Protein AF-A0A2N0V5U0-F1 (afdb_monomer)

Mean predicted aligned error: 8.75 Å

Sequence (317 aa):
MRNAGRFYESHHNLSRDNGGSWISLRFSSERSPFVTMQWLKDRDDETGGRESIEYRIRVLGLFAEDSGSNLLTRVELERAFERGQIIRDDEPYGLLVLSDVGLGEYRDESVAIIAKVIGYGDFGPDARRVEYIEIPYCTNSKNEIIFAGDLANLVGKLSNATLMVDNGGVGATVNKLIEAMGVPVVKVNWGKPCFKKEYQDRFYNQRACAMVRMRDAIKSGRVSFRMNIDRKMKEKILLQGARLPYHFAEAGGLRYVMEKKEVMRKNGIKSPDIFDAKSFAWLEDAVYMVSDNAGSGVTSAVESAKAAVEDMFSDVE

pLDDT: mean 86.45, std 13.84, range [39.97, 98.31]

Foldseek 3Di:
DACDDDLVCLQPCQDVVNVHDHPHDWDAQVPDPPHDPVNLVVLQLLQLHCPHQCNCCVGRVDHGDPPQQALDALVLLVCQAVLPDPDDLLDQWFKEWFWECDPQPLAAWTWIWIKTWFAQDLDDPRRIFIETAATPGTGNHDALLVVLVVQLVVVVVDFFYAYEFECPDSRVVSVVNNVVVVHDYHYDYFQAAAPDPVQNQAAVTQQQQLLSSVSSCSSVVRHHYNYPDDPVVSVLLSLLNNRWGWDADPPDHRYIDTDDCVVCVVVVHHHSRVSSRVSCCRGNPNDGHGGPSSPDCVVVVVVVVVVVVVVVCPVPD

Solvent-accessible surface area (backbone atoms only — not comparable to full-atom values): 17057 Å² total; per-residue (Å²): 76,64,84,59,60,73,72,35,35,35,64,41,69,34,8,48,94,60,75,32,87,31,85,63,83,77,66,33,50,90,76,36,96,87,55,51,73,66,58,52,48,52,46,26,50,64,43,42,30,67,86,23,66,59,24,30,30,77,38,52,46,34,60,51,70,102,70,68,62,43,74,39,52,53,69,55,52,51,50,18,53,68,58,57,86,86,73,63,73,70,43,72,31,13,31,37,39,25,24,26,51,27,56,72,73,65,72,38,45,30,26,33,34,38,28,44,37,37,63,83,39,82,52,75,95,46,30,40,34,39,37,37,52,38,66,91,39,77,41,40,84,62,49,56,68,61,48,25,52,51,51,49,54,52,47,73,74,43,77,56,46,35,38,35,35,33,41,56,77,52,13,42,55,24,52,53,53,27,48,74,70,72,44,79,71,46,73,41,60,54,86,40,66,42,85,53,68,75,45,48,62,42,15,65,19,36,48,26,39,8,46,52,51,43,47,18,27,37,68,73,61,33,33,21,51,63,42,90,68,56,74,67,58,50,51,50,53,43,54,34,48,37,59,34,41,35,48,63,43,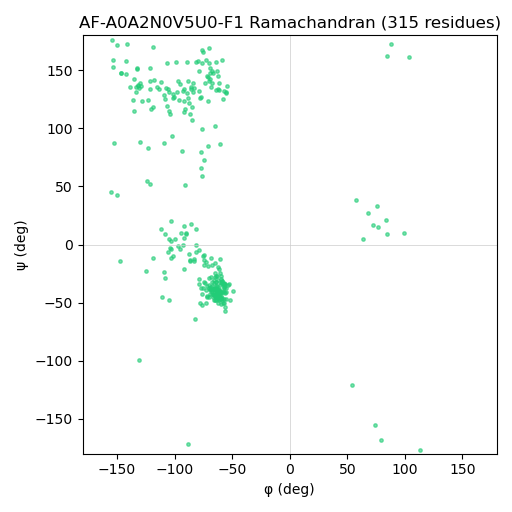92,76,93,50,80,16,36,34,58,62,50,64,72,57,36,46,76,71,74,38,73,76,40,40,66,55,57,20,60,20,49,74,44,38,94,82,55,67,64,41,63,30,81,78,18,72,84,53,63,70,58,54,54,49,50,54,48,50,56,50,51,64,70,50,64,82,74,120

Radius of gyration: 21.75 Å; Cα contacts (8 Å, |Δi|>4): 592; chains: 1; bounding box: 51×60×66 Å

Structure (mmCIF, N/CA/C/O backbone):
data_AF-A0A2N0V5U0-F1
#
_entry.id   AF-A0A2N0V5U0-F1
#
loop_
_atom_site.group_PDB
_atom_site.id
_atom_site.type_symbol
_atom_site.label_atom_id
_atom_site.label_alt_id
_atom_site.label_comp_id
_atom_site.label_asym_id
_atom_site.label_entity_id
_atom_site.label_seq_id
_atom_site.pdbx_PDB_ins_code
_atom_site.Cartn_x
_atom_site.Cartn_y
_atom_site.Cartn_z
_atom_site.occupancy
_atom_site.B_iso_or_equiv
_atom_site.auth_seq_id
_atom_site.auth_comp_id
_atom_site.auth_asym_id
_atom_site.auth_atom_id
_atom_site.pdbx_PDB_model_num
ATOM 1 N N . MET A 1 1 ? 16.433 -2.861 -17.077 1.00 61.97 1 MET A N 1
ATOM 2 C CA . MET A 1 1 ? 17.846 -2.475 -17.311 1.00 61.97 1 MET A CA 1
ATOM 3 C C . MET A 1 1 ? 17.915 -0.957 -17.433 1.00 61.97 1 MET A C 1
ATOM 5 O O . MET A 1 1 ? 16.913 -0.376 -17.825 1.00 61.97 1 MET A O 1
ATOM 9 N N . ARG A 1 2 ? 19.025 -0.311 -17.048 1.00 64.50 2 ARG A N 1
ATOM 10 C CA . ARG A 1 2 ? 19.138 1.163 -17.069 1.00 64.50 2 ARG A CA 1
ATOM 11 C C . ARG A 1 2 ? 19.109 1.708 -18.500 1.00 64.50 2 ARG A C 1
ATOM 13 O O . ARG A 1 2 ? 19.673 1.071 -19.381 1.00 64.50 2 ARG A O 1
ATOM 20 N N . ASN A 1 3 ? 18.561 2.908 -18.683 1.00 71.62 3 ASN A N 1
ATOM 21 C CA . ASN A 1 3 ? 18.460 3.588 -19.988 1.00 71.62 3 ASN A CA 1
ATOM 22 C C . ASN A 1 3 ? 19.701 4.398 -20.361 1.00 71.62 3 ASN A C 1
ATOM 24 O O . ASN A 1 3 ? 19.648 5.317 -21.168 1.00 71.62 3 ASN A O 1
ATOM 28 N N . ALA A 1 4 ? 20.809 4.110 -19.693 1.00 70.25 4 ALA A N 1
ATOM 29 C CA . ALA A 1 4 ? 22.034 4.861 -19.821 1.00 70.25 4 ALA A CA 1
ATOM 30 C C . ALA A 1 4 ? 23.226 3.967 -19.491 1.00 70.25 4 ALA A C 1
ATOM 32 O O . ALA A 1 4 ? 23.117 2.963 -18.774 1.00 70.25 4 ALA A O 1
ATOM 33 N N . GLY A 1 5 ? 24.388 4.383 -19.985 1.00 81.25 5 GLY A N 1
ATOM 34 C CA . GLY A 1 5 ? 25.654 3.703 -19.766 1.00 81.25 5 GLY A CA 1
ATOM 35 C C . GLY A 1 5 ? 25.942 2.615 -20.796 1.00 81.25 5 GLY A C 1
ATOM 36 O O . GLY A 1 5 ? 25.118 2.255 -21.631 1.00 81.25 5 GLY A O 1
ATOM 37 N N . ARG A 1 6 ? 27.157 2.069 -20.723 1.00 85.31 6 ARG A N 1
ATOM 38 C CA . ARG A 1 6 ? 27.750 1.255 -21.794 1.00 85.31 6 ARG A CA 1
ATOM 39 C C . ARG A 1 6 ? 26.926 0.031 -22.204 1.00 85.31 6 ARG A C 1
ATOM 41 O O . ARG A 1 6 ? 26.927 -0.328 -23.373 1.00 85.31 6 ARG A O 1
ATOM 48 N N . PHE A 1 7 ? 26.228 -0.598 -21.260 1.00 86.19 7 PHE A N 1
ATOM 49 C CA . PHE A 1 7 ? 25.366 -1.745 -21.550 1.00 86.19 7 PHE A CA 1
ATOM 50 C C . PHE A 1 7 ? 24.088 -1.347 -22.310 1.00 86.19 7 PHE A C 1
ATOM 52 O O . PHE A 1 7 ? 23.642 -2.081 -23.185 1.00 86.19 7 PHE A O 1
ATOM 59 N N . TYR A 1 8 ? 23.509 -0.180 -22.016 1.00 85.62 8 TYR A N 1
ATOM 60 C CA . TYR A 1 8 ? 22.407 0.364 -22.812 1.00 85.62 8 TYR A CA 1
ATOM 61 C C . TYR A 1 8 ? 22.888 0.708 -24.223 1.00 85.62 8 TYR A C 1
ATOM 63 O O . TYR A 1 8 ? 22.295 0.270 -25.206 1.00 85.62 8 TYR A O 1
ATOM 71 N N . GLU A 1 9 ? 24.023 1.403 -24.315 1.00 87.12 9 GLU A N 1
ATOM 72 C CA . GLU A 1 9 ? 24.651 1.787 -25.582 1.00 87.12 9 GLU A CA 1
ATOM 73 C C . GLU A 1 9 ? 24.963 0.568 -26.465 1.00 87.12 9 GLU A C 1
ATOM 75 O O . GLU A 1 9 ? 24.703 0.603 -27.665 1.00 87.12 9 GLU A O 1
ATOM 80 N N . SER A 1 10 ? 25.433 -0.549 -25.886 1.00 89.12 10 SER A N 1
ATOM 81 C CA . SER A 1 10 ? 25.696 -1.798 -26.624 1.00 89.12 10 SER A CA 1
ATOM 82 C C . SER A 1 10 ? 24.449 -2.455 -27.222 1.00 89.12 10 SER A C 1
ATOM 84 O O . SER A 1 10 ? 24.573 -3.329 -28.078 1.00 89.12 10 SER A O 1
ATOM 86 N N . HIS A 1 11 ? 23.257 -2.065 -26.770 1.00 88.12 11 HIS A N 1
ATOM 87 C CA . HIS A 1 11 ? 21.971 -2.523 -27.302 1.00 88.12 11 HIS A CA 1
ATOM 88 C C . HIS A 1 11 ? 21.277 -1.476 -28.184 1.00 88.12 11 HIS A C 1
ATOM 90 O O . HIS A 1 11 ? 20.228 -1.771 -28.743 1.00 88.12 11 HIS A O 1
ATOM 96 N N . HIS A 1 12 ? 21.860 -0.278 -28.317 1.00 89.12 12 HIS A N 1
ATOM 97 C CA . HIS A 1 12 ? 21.310 0.836 -29.090 1.00 89.12 12 HIS A CA 1
ATOM 98 C C . HIS A 1 12 ? 22.385 1.413 -30.018 1.00 89.12 12 HIS A C 1
ATOM 100 O O . HIS A 1 12 ? 22.641 0.827 -31.069 1.00 89.12 12 HIS A O 1
ATOM 106 N N . ASN A 1 13 ? 23.042 2.518 -29.655 1.00 90.38 13 ASN A N 1
ATOM 107 C CA . ASN A 1 13 ? 23.942 3.253 -30.554 1.00 90.38 13 ASN A CA 1
ATOM 108 C C . ASN A 1 13 ? 25.163 2.443 -31.021 1.00 90.38 13 ASN A C 1
ATOM 110 O O . ASN A 1 13 ? 25.650 2.650 -32.124 1.00 90.38 13 ASN A O 1
ATOM 114 N N . LEU A 1 14 ? 25.667 1.512 -30.205 1.00 90.88 14 LEU A N 1
ATOM 115 C CA . LEU A 1 14 ? 26.823 0.675 -30.551 1.00 90.88 14 LEU A CA 1
ATOM 116 C C . LEU A 1 14 ? 26.424 -0.665 -31.194 1.00 90.88 14 LEU A C 1
ATOM 118 O O . LEU A 1 14 ? 27.307 -1.469 -31.513 1.00 90.88 14 LEU A O 1
ATOM 122 N N . SER A 1 15 ? 25.124 -0.925 -31.362 1.00 92.75 15 SER A N 1
ATOM 123 C CA . SER A 1 15 ? 24.619 -2.139 -32.012 1.00 92.75 15 SER A CA 1
ATOM 124 C C . SER A 1 15 ? 24.922 -2.143 -33.510 1.00 92.75 15 SER A C 1
ATOM 126 O O . SER A 1 15 ? 25.000 -1.088 -34.140 1.00 92.75 15 SER A O 1
ATOM 128 N N . ARG A 1 16 ? 25.054 -3.336 -34.100 1.00 92.62 16 ARG A N 1
ATOM 129 C CA . ARG A 1 16 ? 25.239 -3.506 -35.551 1.00 92.62 16 ARG A CA 1
ATOM 130 C C . ARG A 1 16 ? 24.124 -2.871 -36.376 1.00 92.62 16 ARG A C 1
ATOM 132 O O . ARG A 1 16 ? 24.419 -2.289 -37.415 1.00 92.62 16 ARG A O 1
ATOM 139 N N . ASP A 1 17 ? 22.889 -2.926 -35.889 1.00 88.50 17 ASP A N 1
ATOM 140 C CA . ASP A 1 17 ? 21.725 -2.356 -36.577 1.00 88.50 17 ASP A CA 1
ATOM 141 C C . ASP A 1 17 ? 21.820 -0.826 -36.701 1.00 88.50 17 ASP A C 1
ATOM 143 O O . ASP A 1 17 ? 21.321 -0.253 -37.665 1.00 88.50 17 ASP A O 1
ATOM 147 N N . ASN A 1 18 ? 22.533 -0.172 -35.777 1.00 89.75 18 ASN A N 1
ATOM 148 C CA . ASN A 1 18 ? 22.805 1.268 -35.795 1.00 89.75 18 ASN A CA 1
ATOM 149 C C . ASN A 1 18 ? 24.238 1.613 -36.250 1.00 89.75 18 ASN A C 1
ATOM 151 O O . ASN A 1 18 ? 24.732 2.705 -35.976 1.00 89.75 18 ASN A O 1
ATOM 155 N N . GLY A 1 19 ? 24.925 0.698 -36.945 1.00 88.75 19 GLY A N 1
ATOM 156 C CA . GLY A 1 19 ? 26.256 0.942 -37.519 1.00 88.75 19 GLY A CA 1
ATOM 157 C C . GLY A 1 19 ? 27.437 0.740 -36.561 1.00 88.75 19 GLY A C 1
ATOM 158 O O . GLY A 1 19 ? 28.573 1.060 -36.909 1.00 88.75 19 GLY A O 1
ATOM 159 N N . GLY A 1 20 ? 27.198 0.199 -35.366 1.00 92.38 20 GLY A N 1
ATOM 160 C CA . GLY A 1 20 ? 28.239 -0.205 -34.424 1.00 92.38 20 GLY A CA 1
ATOM 161 C C . GLY A 1 20 ? 28.727 -1.648 -34.622 1.00 92.38 20 GLY A C 1
ATOM 162 O O . GLY A 1 20 ? 28.397 -2.329 -35.590 1.00 92.38 20 GLY A O 1
ATOM 163 N N . SER A 1 21 ? 29.549 -2.144 -33.692 1.00 92.75 21 SER A N 1
ATOM 164 C CA . SER A 1 21 ? 30.163 -3.482 -33.776 1.00 92.75 21 SER A CA 1
ATOM 165 C C . SER A 1 21 ? 29.484 -4.553 -32.914 1.00 92.75 21 SER A C 1
ATOM 167 O O . SER A 1 21 ? 29.785 -5.742 -33.065 1.00 92.75 21 SER A O 1
ATOM 169 N N . TRP A 1 22 ? 28.559 -4.165 -32.032 1.00 92.94 22 TRP A N 1
ATOM 170 C CA . TRP A 1 22 ? 27.975 -5.057 -31.030 1.00 92.94 22 TRP A CA 1
ATOM 171 C C . TRP A 1 22 ? 26.788 -5.850 -31.577 1.00 92.94 22 TRP A C 1
ATOM 173 O O . TRP A 1 22 ? 25.889 -5.298 -32.207 1.00 92.94 22 TRP A O 1
ATOM 183 N N . ILE A 1 23 ? 26.761 -7.156 -31.298 1.00 92.62 23 ILE A N 1
ATOM 184 C CA . ILE A 1 23 ? 25.581 -7.995 -31.532 1.00 92.62 23 ILE A CA 1
ATOM 185 C C . ILE A 1 23 ? 24.689 -7.891 -30.297 1.00 92.62 23 ILE A C 1
ATOM 187 O O . ILE A 1 23 ? 25.056 -8.363 -29.220 1.00 92.62 23 ILE A O 1
ATOM 191 N N . SER A 1 24 ? 23.528 -7.268 -30.450 1.00 90.31 24 SER A N 1
ATOM 192 C CA . SER A 1 24 ? 22.592 -7.0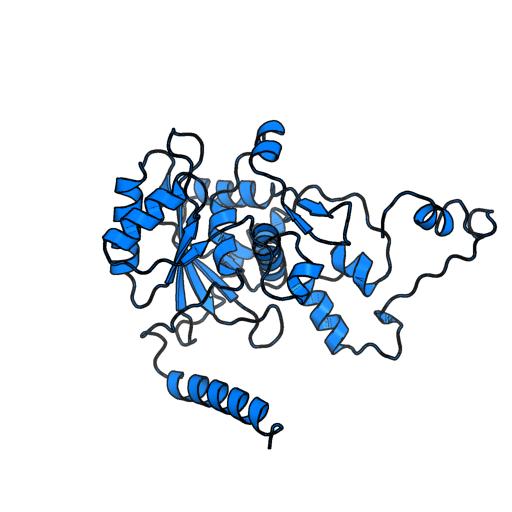30 -29.354 1.00 90.31 24 SER A CA 1
ATOM 193 C C . SER A 1 24 ? 21.596 -8.185 -29.263 1.00 90.31 24 SER A C 1
ATOM 195 O O . SER A 1 24 ? 20.789 -8.396 -30.165 1.00 90.31 24 SER A O 1
ATOM 197 N N . LEU A 1 25 ? 21.650 -8.952 -28.174 1.00 89.19 25 LEU A N 1
ATOM 198 C CA . LEU A 1 25 ? 20.745 -10.077 -27.941 1.00 89.19 25 LEU A CA 1
ATOM 199 C C . LEU A 1 25 ? 19.763 -9.731 -26.825 1.00 89.19 25 LEU A C 1
ATOM 201 O O . LEU A 1 25 ? 20.165 -9.343 -25.732 1.00 89.19 25 LEU A O 1
ATOM 205 N N . ARG A 1 26 ? 18.466 -9.918 -27.090 1.00 88.75 26 ARG A N 1
ATOM 206 C CA . ARG A 1 26 ? 17.401 -9.755 -26.094 1.00 88.75 26 ARG A CA 1
ATOM 207 C C . ARG A 1 26 ? 16.655 -11.064 -25.891 1.00 88.75 26 ARG A C 1
ATOM 209 O O . ARG A 1 26 ? 15.973 -11.550 -26.799 1.00 88.75 26 ARG A O 1
ATOM 216 N N . PHE A 1 27 ? 16.705 -11.576 -24.669 1.00 89.38 27 PHE A N 1
ATOM 217 C CA . PHE A 1 27 ? 16.002 -12.787 -24.267 1.00 89.38 27 PHE A CA 1
ATOM 218 C C . PHE A 1 27 ? 14.738 -12.415 -23.499 1.00 89.38 27 PHE A C 1
ATOM 220 O O . PHE A 1 27 ? 14.793 -11.658 -22.537 1.00 89.38 27 PHE A O 1
ATOM 227 N N . SER A 1 28 ? 13.602 -12.936 -23.957 1.00 93.25 28 SER A N 1
ATOM 228 C CA . SER A 1 28 ? 12.334 -12.825 -23.238 1.00 93.25 28 SER A CA 1
ATOM 229 C C . SER A 1 28 ? 12.002 -14.193 -22.670 1.00 93.25 28 SER A C 1
ATOM 231 O O . SER A 1 28 ? 12.092 -15.189 -23.392 1.00 93.25 28 SER A O 1
ATOM 233 N N . SER A 1 29 ? 11.590 -14.222 -21.407 1.00 93.38 29 SER A N 1
ATOM 234 C CA . SER A 1 29 ? 11.133 -15.432 -20.729 1.00 93.38 29 SER A CA 1
ATOM 235 C C . SER A 1 29 ? 9.919 -16.055 -21.426 1.00 93.38 29 SER A C 1
ATOM 237 O O . SER A 1 29 ? 9.799 -17.272 -21.417 1.00 93.38 29 SER A O 1
ATOM 239 N N . GLU A 1 30 ? 9.092 -15.269 -22.132 1.00 92.69 30 GLU A N 1
ATOM 240 C CA . GLU A 1 30 ? 7.962 -15.768 -22.944 1.00 92.69 30 GLU A CA 1
ATOM 241 C C . GLU A 1 30 ? 8.411 -16.695 -24.090 1.00 92.69 30 GLU A C 1
ATOM 243 O O . GLU A 1 30 ? 7.620 -17.476 -24.606 1.00 92.69 30 GLU A O 1
ATOM 248 N N . ARG A 1 31 ? 9.685 -16.618 -24.501 1.00 91.81 31 ARG A N 1
ATOM 249 C CA . ARG A 1 31 ? 10.272 -17.448 -25.569 1.00 91.81 31 ARG A CA 1
ATOM 250 C C . ARG A 1 31 ? 11.181 -18.557 -25.032 1.00 91.81 31 ARG A C 1
ATOM 252 O O . ARG A 1 31 ? 11.843 -19.230 -25.817 1.00 91.81 31 ARG A O 1
ATOM 259 N N . SER A 1 32 ? 11.266 -18.716 -23.711 1.00 92.69 32 SER A N 1
ATOM 260 C CA . SER A 1 32 ? 12.100 -19.740 -23.083 1.00 92.69 32 SER A CA 1
ATOM 261 C C . SER A 1 32 ? 11.358 -21.078 -23.026 1.00 92.69 32 SER A C 1
ATOM 263 O O . SER A 1 32 ? 10.238 -21.110 -22.520 1.00 92.69 32 SER A O 1
ATOM 265 N N . PRO A 1 33 ? 11.972 -22.202 -23.443 1.00 92.44 33 PRO A N 1
ATOM 266 C CA . PRO A 1 33 ? 11.349 -23.525 -23.335 1.00 92.44 33 PRO A CA 1
ATOM 267 C C . PRO A 1 33 ? 11.197 -24.007 -21.881 1.00 92.44 33 PRO A C 1
ATOM 269 O O . PRO A 1 33 ? 10.510 -24.991 -21.633 1.00 92.44 33 PRO A O 1
ATOM 272 N N . PHE A 1 34 ? 11.833 -23.330 -20.919 1.00 92.25 34 PHE A N 1
ATOM 273 C CA . PHE A 1 34 ? 11.785 -23.673 -19.494 1.00 92.25 34 PHE A CA 1
ATOM 274 C C . PHE A 1 34 ? 10.716 -22.895 -18.714 1.00 92.25 34 PHE A C 1
ATOM 276 O O . PHE A 1 34 ? 10.553 -23.110 -17.516 1.00 92.25 34 PHE A O 1
ATOM 283 N N . VAL A 1 35 ? 10.019 -21.958 -19.363 1.00 92.75 35 VAL A N 1
ATOM 284 C CA . VAL A 1 35 ? 9.019 -21.101 -18.721 1.00 92.75 35 VAL A CA 1
ATOM 285 C C . VAL A 1 35 ? 7.625 -21.636 -19.018 1.00 92.75 35 VAL A C 1
ATOM 287 O O . VAL A 1 35 ? 7.258 -21.849 -20.170 1.00 92.75 35 VAL A O 1
ATOM 290 N N . THR A 1 36 ? 6.835 -21.848 -17.967 1.00 92.94 36 THR A N 1
ATOM 291 C CA . THR A 1 36 ? 5.456 -22.330 -18.088 1.00 92.94 36 THR A CA 1
ATOM 292 C C . THR A 1 36 ? 4.469 -21.171 -18.222 1.00 92.94 36 THR A C 1
ATOM 294 O O . THR A 1 36 ? 4.719 -20.056 -17.759 1.00 92.94 36 THR A O 1
ATOM 297 N N . MET A 1 37 ? 3.296 -21.445 -18.800 1.00 91.06 37 MET A N 1
ATOM 298 C CA . MET A 1 37 ? 2.203 -20.464 -18.873 1.00 91.06 37 MET A CA 1
ATOM 299 C C . MET A 1 37 ? 1.724 -20.020 -17.489 1.00 91.06 37 MET A C 1
ATOM 301 O O . MET A 1 37 ? 1.381 -18.854 -17.309 1.00 91.06 37 MET A O 1
ATOM 305 N N . GLN A 1 38 ? 1.739 -20.928 -16.507 1.00 90.12 38 GLN A N 1
ATOM 306 C CA . GLN A 1 38 ? 1.393 -20.587 -15.129 1.00 90.12 38 GLN A CA 1
ATOM 307 C C . GLN A 1 38 ? 2.393 -19.587 -14.546 1.00 90.12 38 GLN A C 1
ATOM 309 O O . GLN A 1 38 ? 1.981 -18.569 -14.006 1.00 90.12 38 GLN A O 1
ATOM 314 N N . TRP A 1 39 ? 3.696 -19.810 -14.748 1.00 91.50 39 TRP A N 1
ATOM 315 C CA . TRP A 1 39 ? 4.719 -18.875 -14.283 1.00 91.50 39 TRP A CA 1
ATOM 316 C C . TRP A 1 39 ? 4.555 -17.488 -14.916 1.00 91.50 39 TRP A C 1
ATOM 318 O O . TRP A 1 39 ? 4.691 -16.486 -14.222 1.00 91.50 39 TRP A O 1
ATOM 328 N N . LEU A 1 40 ? 4.228 -17.409 -16.212 1.00 91.25 40 LEU A N 1
ATOM 329 C CA . LEU A 1 40 ? 3.961 -16.126 -16.876 1.00 91.25 40 LEU A CA 1
ATOM 330 C C . LEU A 1 40 ? 2.744 -15.417 -16.282 1.00 91.25 40 LEU A C 1
ATOM 332 O O . LEU A 1 40 ? 2.815 -14.217 -16.034 1.00 91.25 40 LEU A O 1
ATOM 336 N N . LYS A 1 41 ? 1.664 -16.156 -16.013 1.00 88.62 41 LYS A N 1
ATOM 337 C CA . LYS A 1 41 ? 0.459 -15.614 -15.381 1.00 88.62 41 LYS A CA 1
ATOM 338 C C . LYS A 1 41 ? 0.745 -15.097 -13.970 1.00 88.62 41 LYS A C 1
ATOM 340 O O . LYS A 1 41 ? 0.364 -13.979 -13.651 1.00 88.62 41 LYS A O 1
ATOM 345 N N . ASP A 1 42 ? 1.486 -15.857 -13.168 1.00 87.50 42 ASP A N 1
ATOM 346 C CA . ASP A 1 42 ? 1.859 -15.438 -11.814 1.00 87.50 42 ASP A CA 1
ATOM 347 C C . ASP A 1 42 ? 2.713 -14.161 -11.843 1.00 87.50 42 ASP A C 1
ATOM 349 O O . ASP A 1 42 ? 2.526 -13.273 -11.017 1.00 87.50 42 ASP A O 1
ATOM 353 N N . ARG A 1 43 ? 3.632 -14.027 -12.814 1.00 88.88 43 ARG A N 1
ATOM 354 C CA . ARG A 1 43 ? 4.431 -12.802 -13.003 1.00 88.88 43 ARG A CA 1
ATOM 355 C C . ARG A 1 43 ? 3.595 -11.631 -13.513 1.00 88.88 43 ARG A C 1
ATOM 357 O O . ARG A 1 43 ? 3.858 -10.496 -13.119 1.00 88.88 43 ARG A O 1
ATOM 364 N N . ASP A 1 44 ? 2.627 -11.878 -14.389 1.00 87.88 44 ASP A N 1
ATOM 365 C CA . ASP A 1 44 ? 1.688 -10.859 -14.865 1.00 87.88 44 ASP A CA 1
ATOM 366 C C . ASP A 1 44 ? 0.898 -10.284 -13.680 1.00 87.88 44 ASP A C 1
ATOM 368 O O . ASP A 1 44 ? 0.943 -9.078 -13.436 1.00 87.88 44 ASP A O 1
ATOM 372 N N . ASP A 1 45 ? 0.309 -11.151 -12.855 1.00 84.75 45 ASP A N 1
ATOM 373 C CA . ASP A 1 45 ? -0.435 -10.761 -11.655 1.00 84.75 45 ASP A CA 1
ATOM 374 C C . ASP A 1 45 ? 0.463 -10.067 -10.612 1.00 84.75 45 ASP A C 1
ATOM 376 O O . ASP A 1 45 ? 0.108 -9.013 -10.076 1.00 84.75 45 ASP A O 1
ATOM 380 N N . GLU A 1 46 ? 1.651 -10.621 -10.347 1.00 84.44 46 GLU A N 1
ATOM 381 C CA . GLU A 1 46 ? 2.589 -10.126 -9.332 1.00 84.44 46 GLU A CA 1
ATOM 382 C C . GLU A 1 46 ? 3.128 -8.721 -9.638 1.00 84.44 46 GLU A C 1
ATOM 384 O O . GLU A 1 46 ? 3.442 -7.963 -8.719 1.00 84.44 46 GLU A O 1
ATOM 389 N N . THR A 1 47 ? 3.289 -8.381 -10.916 1.00 84.81 47 THR A N 1
ATOM 390 C CA . THR A 1 47 ? 3.886 -7.105 -11.348 1.00 84.81 47 THR A CA 1
ATOM 391 C C . THR A 1 47 ? 2.842 -6.038 -11.686 1.00 84.81 47 THR A C 1
ATOM 393 O O . THR A 1 47 ? 3.195 -4.906 -12.034 1.00 84.81 47 THR A O 1
ATOM 396 N N . GLY A 1 48 ? 1.553 -6.379 -11.581 1.00 81.31 48 GLY A N 1
ATOM 397 C CA . GLY A 1 48 ? 0.454 -5.487 -11.941 1.00 81.31 48 GLY A CA 1
ATOM 398 C C . GLY A 1 48 ? 0.259 -5.359 -13.454 1.00 81.31 48 GLY A C 1
ATOM 399 O O . GLY A 1 48 ? -0.122 -4.286 -13.936 1.00 81.31 48 GLY A O 1
ATOM 400 N N . GLY A 1 49 ? 0.540 -6.436 -14.185 1.00 86.44 49 GLY A N 1
ATOM 401 C CA . GLY A 1 49 ? 0.286 -6.612 -15.607 1.00 86.44 49 GLY A CA 1
ATOM 402 C C . GLY A 1 49 ? 1.522 -6.482 -16.499 1.00 86.44 49 GLY A C 1
ATOM 403 O O . GLY A 1 49 ? 2.528 -5.856 -16.153 1.00 86.44 49 GLY A O 1
ATOM 404 N N . ARG A 1 50 ? 1.390 -7.014 -17.713 1.00 87.75 50 ARG A N 1
ATOM 405 C CA . ARG A 1 50 ? 2.417 -7.100 -18.756 1.00 87.75 50 ARG A CA 1
ATOM 406 C C . ARG A 1 50 ? 3.030 -5.767 -19.173 1.00 87.75 50 ARG A C 1
ATOM 408 O O . ARG A 1 50 ? 4.213 -5.695 -19.503 1.00 87.75 50 ARG A O 1
ATOM 415 N N . GLU A 1 51 ? 2.232 -4.706 -19.132 1.00 85.50 51 GLU A N 1
ATOM 416 C CA . GLU A 1 51 ? 2.661 -3.349 -19.484 1.00 85.50 51 GLU A CA 1
ATOM 417 C C . GLU A 1 51 ? 3.408 -2.646 -18.337 1.00 85.50 51 GLU A C 1
ATOM 419 O O . GLU A 1 51 ? 3.958 -1.556 -18.513 1.00 85.50 51 GLU A O 1
ATOM 424 N N . SER A 1 52 ? 3.470 -3.258 -17.147 1.00 85.81 52 SER A N 1
ATOM 425 C CA . SER A 1 52 ? 4.239 -2.715 -16.032 1.00 85.81 52 SER A CA 1
ATOM 426 C C . SER A 1 52 ? 5.730 -2.641 -16.377 1.00 85.81 52 SER A C 1
ATOM 428 O O . SER A 1 52 ? 6.294 -3.496 -17.063 1.00 85.81 52 SER A O 1
ATOM 430 N N . ILE A 1 53 ? 6.410 -1.609 -15.870 1.00 84.50 53 ILE A N 1
ATOM 431 C CA . ILE A 1 53 ? 7.864 -1.464 -16.050 1.00 84.50 53 ILE A CA 1
ATOM 432 C C . ILE A 1 53 ? 8.598 -2.697 -15.501 1.00 84.50 53 ILE A C 1
ATOM 434 O O . ILE A 1 53 ? 9.571 -3.160 -16.093 1.00 84.50 53 ILE A O 1
ATOM 438 N N . GLU A 1 54 ? 8.116 -3.261 -14.395 1.00 86.94 54 GLU A N 1
ATOM 439 C CA . GLU A 1 54 ? 8.710 -4.450 -13.793 1.00 86.94 54 GLU A CA 1
ATOM 440 C C . GLU A 1 54 ? 8.559 -5.695 -14.669 1.00 86.94 54 GLU A C 1
ATOM 442 O O . GLU A 1 54 ? 9.566 -6.368 -14.880 1.00 86.94 54 GLU A O 1
ATOM 447 N N . TYR A 1 55 ? 7.381 -5.972 -15.244 1.00 88.81 55 TYR A N 1
ATOM 448 C CA . TYR A 1 55 ? 7.203 -7.100 -16.169 1.00 88.81 55 TYR A CA 1
ATOM 449 C C . TYR A 1 55 ? 8.064 -6.931 -17.421 1.00 88.81 55 TYR A C 1
ATOM 451 O O . TYR A 1 55 ? 8.796 -7.840 -17.821 1.00 88.81 55 TYR A O 1
ATOM 459 N N . ARG A 1 56 ? 8.050 -5.732 -18.016 1.00 89.00 56 ARG A N 1
ATOM 460 C CA . ARG A 1 56 ? 8.852 -5.410 -19.203 1.00 89.00 56 ARG A CA 1
ATOM 461 C C . ARG A 1 56 ? 10.339 -5.679 -18.967 1.00 89.00 56 ARG A C 1
ATOM 463 O O . ARG A 1 56 ? 11.000 -6.265 -19.822 1.00 89.00 56 ARG A O 1
ATOM 470 N N . ILE A 1 57 ? 10.856 -5.339 -17.790 1.00 87.31 57 ILE A N 1
ATOM 471 C CA . ILE A 1 57 ? 12.261 -5.582 -17.450 1.00 87.31 57 ILE A CA 1
ATOM 472 C C . ILE A 1 57 ? 12.519 -7.047 -17.071 1.00 87.31 57 ILE A C 1
ATOM 474 O O . ILE A 1 57 ? 13.460 -7.641 -17.593 1.00 87.31 57 ILE A O 1
ATOM 478 N N . ARG A 1 58 ? 11.729 -7.627 -16.156 1.00 87.50 58 ARG A N 1
ATOM 479 C CA . ARG A 1 58 ? 11.992 -8.954 -15.566 1.00 87.50 58 ARG A CA 1
ATOM 480 C C . ARG A 1 58 ? 11.597 -10.118 -16.478 1.00 87.50 58 ARG A C 1
ATOM 482 O O . ARG A 1 58 ? 12.221 -11.170 -16.401 1.00 87.50 58 ARG A O 1
ATOM 489 N N . VAL A 1 59 ? 10.586 -9.940 -17.329 1.00 90.62 59 VAL A N 1
ATOM 490 C CA . VAL A 1 59 ? 10.022 -11.002 -18.180 1.00 90.62 59 VAL A CA 1
ATOM 491 C C . VAL A 1 59 ? 10.340 -10.772 -19.657 1.00 90.62 59 VAL A C 1
ATOM 493 O O . VAL A 1 59 ? 10.766 -11.698 -20.349 1.00 90.62 59 VAL A O 1
ATOM 496 N N . LEU A 1 60 ? 10.183 -9.546 -20.166 1.00 90.75 60 LEU A N 1
ATOM 497 C CA . LEU A 1 60 ? 10.424 -9.260 -21.590 1.00 90.75 60 LEU A CA 1
ATOM 498 C C . LEU A 1 60 ? 11.889 -8.932 -21.921 1.00 90.75 60 LEU A C 1
ATOM 500 O O . LEU A 1 60 ? 12.260 -8.934 -23.099 1.00 90.75 60 LEU A O 1
ATOM 504 N N . GLY A 1 61 ? 12.717 -8.667 -20.906 1.00 87.81 61 GLY A N 1
ATOM 505 C CA . GLY A 1 61 ? 14.115 -8.270 -21.087 1.00 87.81 61 GLY A CA 1
ATOM 506 C C . GLY A 1 61 ? 14.265 -6.883 -21.719 1.00 87.81 61 GLY A C 1
ATOM 507 O O . GLY A 1 61 ? 15.237 -6.629 -22.427 1.00 87.81 61 GLY A O 1
ATOM 508 N N . LEU A 1 62 ? 13.282 -6.000 -21.528 1.00 88.12 62 LEU A N 1
ATOM 509 C CA . LEU A 1 62 ? 13.314 -4.628 -22.026 1.00 88.12 62 LEU A CA 1
ATOM 510 C C . LEU A 1 62 ? 14.135 -3.719 -21.100 1.00 88.12 62 LEU A C 1
ATOM 512 O O . LEU A 1 62 ? 14.325 -3.970 -19.901 1.00 88.12 62 LEU A O 1
ATOM 516 N N . PHE A 1 63 ? 14.627 -2.626 -21.672 1.00 83.38 63 PHE A N 1
ATOM 517 C CA . PHE A 1 63 ? 15.145 -1.512 -20.891 1.00 83.38 63 PHE A CA 1
ATOM 518 C C . PHE A 1 63 ? 13.989 -0.802 -20.183 1.00 83.38 63 PHE A C 1
ATOM 520 O O . PHE A 1 63 ? 12.830 -0.960 -20.567 1.00 83.38 63 PHE A O 1
ATOM 527 N N . ALA A 1 64 ? 14.285 -0.104 -19.085 1.00 71.56 64 ALA A N 1
ATOM 528 C CA . ALA A 1 64 ? 13.260 0.716 -18.456 1.00 71.56 64 ALA A CA 1
ATOM 529 C C . ALA A 1 64 ? 12.758 1.746 -19.486 1.00 71.56 64 ALA A C 1
ATOM 531 O O . ALA A 1 64 ? 13.433 2.051 -20.456 1.00 71.56 64 ALA A O 1
ATOM 532 N N . GLU A 1 65 ? 11.576 2.307 -19.318 1.00 66.12 65 GLU A N 1
ATOM 533 C CA . GLU A 1 65 ? 11.227 3.553 -20.004 1.00 66.12 65 GLU A CA 1
ATOM 534 C C . GLU A 1 65 ? 11.124 4.606 -18.917 1.00 66.12 65 GLU A C 1
ATOM 536 O O . GLU A 1 65 ? 10.647 4.298 -17.819 1.00 66.12 65 GLU A O 1
ATOM 541 N N . ASP A 1 66 ? 11.612 5.814 -19.190 1.00 54.12 66 ASP A N 1
ATOM 542 C CA . ASP A 1 66 ? 11.625 6.898 -18.212 1.00 54.12 66 ASP A CA 1
ATOM 543 C C . ASP A 1 66 ? 10.182 7.376 -17.996 1.00 54.12 66 ASP A C 1
ATOM 545 O O . ASP A 1 66 ? 9.651 8.229 -18.697 1.00 54.12 66 ASP A O 1
ATOM 549 N N . SER A 1 67 ? 9.473 6.686 -17.109 1.00 50.38 67 SER A N 1
ATOM 550 C CA . SER A 1 67 ? 8.058 6.921 -16.820 1.00 50.38 67 SER A CA 1
ATOM 551 C C . SER A 1 67 ? 7.743 6.556 -15.370 1.00 50.38 67 SER A C 1
ATOM 553 O O . SER A 1 67 ? 6.733 5.939 -15.052 1.00 50.38 67 SER A O 1
ATOM 555 N N . GLY A 1 68 ? 8.634 6.943 -14.457 1.00 55.84 68 GLY A N 1
ATOM 556 C CA . GLY A 1 68 ? 8.357 6.947 -13.025 1.00 55.84 68 GLY A CA 1
ATOM 557 C C . GLY A 1 68 ? 7.854 8.319 -12.604 1.00 55.84 68 GLY A C 1
ATOM 558 O O . GLY A 1 68 ? 8.638 9.118 -12.109 1.00 55.84 68 GLY A O 1
ATOM 559 N N . SER A 1 69 ? 6.575 8.631 -12.825 1.00 76.00 69 SER A N 1
ATOM 560 C CA . SER A 1 69 ? 5.993 9.831 -12.205 1.00 76.00 69 SER A CA 1
ATOM 561 C C . SER A 1 69 ? 5.092 9.472 -11.035 1.00 76.00 69 SER A C 1
ATOM 563 O O . SER A 1 69 ? 5.275 10.037 -9.965 1.00 76.00 69 SER A O 1
ATOM 565 N N . ASN A 1 70 ? 4.175 8.509 -11.192 1.00 88.38 70 ASN A N 1
ATOM 566 C CA . ASN A 1 70 ? 3.244 8.101 -10.138 1.00 88.38 70 ASN A CA 1
ATOM 567 C C . ASN A 1 70 ? 2.915 6.602 -10.187 1.00 88.38 70 ASN A C 1
ATOM 569 O O . ASN A 1 70 ? 2.863 6.002 -11.256 1.00 88.38 70 ASN A O 1
ATOM 573 N N . LEU A 1 71 ? 2.671 6.008 -9.017 1.00 91.81 71 LEU A N 1
ATOM 574 C CA . LEU A 1 71 ? 2.444 4.573 -8.824 1.00 91.81 71 LEU A CA 1
ATOM 575 C C . LEU A 1 71 ? 1.105 4.083 -9.395 1.00 91.81 71 LEU A C 1
ATOM 577 O O . LEU A 1 71 ? 1.011 2.948 -9.862 1.00 91.81 71 LEU A O 1
ATOM 581 N N . LEU A 1 72 ? 0.077 4.927 -9.317 1.00 92.44 72 LEU A N 1
ATOM 582 C CA . LEU A 1 72 ? -1.296 4.645 -9.726 1.00 92.44 72 LEU A CA 1
ATOM 583 C C . LEU A 1 72 ? -1.835 5.798 -10.567 1.00 92.44 72 LEU A C 1
ATOM 585 O O . LEU A 1 72 ? -1.471 6.959 -10.380 1.00 92.44 72 LEU A O 1
ATOM 589 N N . THR A 1 73 ? -2.749 5.472 -11.468 1.00 92.25 73 THR A N 1
ATOM 590 C CA . THR A 1 73 ? -3.515 6.439 -12.252 1.00 92.25 73 THR A CA 1
ATOM 591 C C . THR A 1 73 ? -4.894 6.659 -11.642 1.00 92.25 73 THR A C 1
ATOM 593 O O . THR A 1 73 ? -5.444 5.797 -10.955 1.00 92.25 73 THR A O 1
ATOM 596 N N . ARG A 1 74 ? -5.512 7.805 -11.944 1.00 93.94 74 ARG A N 1
ATOM 597 C CA . ARG A 1 74 ? -6.888 8.089 -11.511 1.00 93.94 74 ARG A CA 1
ATOM 598 C C . ARG A 1 74 ? -7.877 7.016 -11.982 1.00 93.94 74 ARG A C 1
ATOM 600 O O . ARG A 1 74 ? -8.714 6.593 -11.195 1.00 93.94 74 ARG A O 1
ATOM 607 N N . VAL A 1 75 ? -7.744 6.551 -13.225 1.00 93.25 75 VAL A N 1
ATOM 608 C CA . VAL A 1 75 ? -8.640 5.546 -13.825 1.00 93.25 75 VAL A CA 1
ATOM 609 C C . VAL A 1 75 ? -8.581 4.221 -13.062 1.00 93.25 75 VAL A C 1
ATOM 611 O O . VAL A 1 75 ? -9.612 3.610 -12.797 1.00 93.25 75 VAL A O 1
ATOM 614 N N . GLU A 1 76 ? -7.388 3.776 -12.659 1.00 94.44 76 GLU A N 1
ATOM 615 C CA . GLU A 1 76 ? -7.232 2.556 -11.853 1.00 94.44 76 GLU A CA 1
ATOM 616 C C . GLU A 1 76 ? -7.915 2.687 -10.485 1.00 94.44 76 GLU A C 1
ATOM 618 O O . GLU A 1 76 ? -8.536 1.738 -10.006 1.00 94.44 76 GLU A O 1
ATOM 623 N N . LEU A 1 77 ? -7.857 3.874 -9.877 1.00 96.38 77 LEU A N 1
ATOM 624 C CA . LEU A 1 77 ? -8.512 4.152 -8.599 1.00 96.38 77 LEU A CA 1
ATOM 625 C C . LEU A 1 77 ? -10.034 4.255 -8.721 1.00 96.38 77 LEU A C 1
ATOM 627 O O . LEU A 1 77 ? -10.749 3.775 -7.844 1.00 96.38 77 LEU A O 1
ATOM 631 N N . GLU A 1 78 ? -10.541 4.862 -9.794 1.00 96.56 78 GLU A N 1
ATOM 632 C CA . GLU A 1 78 ? -11.980 4.948 -10.069 1.00 96.56 78 GLU A CA 1
ATOM 633 C C . GLU A 1 78 ? -12.593 3.552 -10.218 1.00 96.56 78 GLU A C 1
ATOM 635 O O . GLU A 1 78 ? -13.605 3.263 -9.577 1.00 96.56 78 GLU A O 1
ATOM 640 N N . ARG A 1 79 ? -11.898 2.630 -10.898 1.00 96.25 79 ARG A N 1
ATOM 641 C CA . ARG A 1 79 ? -12.305 1.216 -10.972 1.00 96.25 79 ARG A CA 1
ATOM 642 C C . ARG A 1 79 ? -12.422 0.554 -9.600 1.00 96.25 79 ARG A C 1
ATOM 644 O O . ARG A 1 79 ? -13.274 -0.309 -9.417 1.00 96.25 79 ARG A O 1
ATOM 651 N N . ALA A 1 80 ? -11.586 0.922 -8.627 1.00 97.31 80 ALA A N 1
ATOM 652 C CA . ALA A 1 80 ? -11.692 0.391 -7.267 1.00 97.31 80 ALA A CA 1
ATOM 653 C C . ALA A 1 80 ? -12.935 0.914 -6.520 1.00 97.31 80 ALA A C 1
ATOM 655 O O . ALA A 1 80 ? -13.476 0.198 -5.682 1.00 97.31 80 ALA A O 1
ATOM 656 N N . PHE A 1 81 ? -13.430 2.117 -6.836 1.00 97.25 81 PHE A N 1
ATOM 657 C CA . PHE A 1 81 ? -14.713 2.620 -6.317 1.00 97.25 81 PHE A CA 1
ATOM 658 C C . PHE A 1 81 ? -15.926 1.956 -6.980 1.00 97.25 81 PHE A C 1
ATOM 660 O O . PHE A 1 81 ? -16.966 1.799 -6.348 1.00 97.25 81 PHE A O 1
ATOM 667 N N . GLU A 1 82 ? -15.808 1.581 -8.252 1.00 96.12 82 GLU A N 1
ATOM 668 C CA . GLU A 1 82 ? -16.903 1.003 -9.044 1.00 96.12 82 GLU A CA 1
ATOM 669 C C . GLU A 1 82 ? -17.075 -0.506 -8.831 1.00 96.12 82 GLU A C 1
ATOM 671 O O . GLU A 1 82 ? -18.103 -1.072 -9.193 1.00 96.12 82 GLU A O 1
ATOM 676 N N . ARG A 1 83 ? -16.085 -1.167 -8.221 1.00 94.06 83 ARG A N 1
ATOM 677 C CA . ARG A 1 83 ? -15.985 -2.630 -8.186 1.00 94.06 83 ARG A CA 1
ATOM 678 C C . ARG A 1 83 ? -17.102 -3.340 -7.427 1.00 94.06 83 ARG A C 1
ATOM 680 O O . ARG A 1 83 ? -17.405 -4.488 -7.730 1.00 94.06 83 ARG A O 1
ATOM 687 N N . GLY A 1 84 ? -17.707 -2.685 -6.442 1.00 95.12 84 GLY A N 1
ATOM 688 C CA . GLY A 1 84 ? -18.721 -3.323 -5.610 1.00 95.12 84 GLY A CA 1
ATOM 689 C C . GLY A 1 84 ? -18.132 -4.313 -4.600 1.00 95.12 84 GLY A C 1
ATOM 690 O O . GLY A 1 84 ? -16.995 -4.148 -4.160 1.00 95.12 84 GLY A O 1
ATOM 691 N N . GLN A 1 85 ? -18.930 -5.284 -4.165 1.00 95.94 85 GLN A N 1
ATOM 692 C CA . GLN A 1 85 ? -18.501 -6.279 -3.184 1.00 95.94 85 GLN A CA 1
ATOM 693 C C . GLN A 1 85 ? -17.614 -7.337 -3.857 1.00 95.94 85 GLN A C 1
ATOM 695 O O . GLN A 1 85 ? -18.001 -7.933 -4.858 1.00 95.94 85 GLN A O 1
ATOM 700 N N . ILE A 1 86 ? -16.431 -7.557 -3.298 1.00 96.69 86 ILE A N 1
ATOM 701 C CA . ILE A 1 86 ? -15.447 -8.568 -3.685 1.00 96.69 86 ILE A CA 1
ATOM 702 C C . ILE A 1 86 ? -15.157 -9.574 -2.564 1.00 96.69 86 ILE A C 1
ATOM 704 O O . ILE A 1 86 ? -14.501 -10.572 -2.844 1.00 96.69 86 ILE A O 1
ATOM 708 N N . ILE A 1 87 ? -15.604 -9.324 -1.328 1.00 95.56 87 ILE A N 1
ATOM 709 C CA . ILE A 1 87 ? -15.569 -10.261 -0.197 1.00 95.56 87 ILE A CA 1
ATOM 710 C C . ILE A 1 87 ? -17.009 -10.477 0.265 1.00 95.56 87 ILE A C 1
ATOM 712 O O . ILE A 1 87 ? -17.684 -9.538 0.698 1.00 95.56 87 ILE A O 1
ATOM 716 N N . ARG A 1 88 ? -17.501 -11.708 0.149 1.00 91.56 88 ARG A N 1
ATOM 717 C CA . ARG A 1 88 ? -18.854 -12.051 0.588 1.00 91.56 88 ARG A CA 1
ATOM 718 C C . ARG A 1 88 ? -18.911 -12.166 2.108 1.00 91.56 88 ARG A C 1
ATOM 720 O O . ARG A 1 88 ? -17.908 -12.430 2.766 1.00 91.56 88 ARG A O 1
ATOM 727 N N . ASP A 1 89 ? -20.101 -11.978 2.662 1.00 87.25 89 ASP A N 1
ATOM 728 C CA . ASP A 1 89 ? -20.297 -12.010 4.114 1.00 87.25 89 ASP A CA 1
ATOM 729 C C . ASP A 1 89 ? -20.175 -13.426 4.709 1.00 87.25 89 ASP A C 1
ATOM 731 O O . ASP A 1 89 ? -19.938 -13.561 5.905 1.00 87.25 89 ASP A O 1
ATOM 735 N N . ASP A 1 90 ? -20.285 -14.468 3.876 1.00 87.12 90 ASP A N 1
ATOM 736 C CA . ASP A 1 90 ? -20.092 -15.877 4.239 1.00 87.12 90 ASP A CA 1
ATOM 737 C C . ASP A 1 90 ? -18.627 -16.345 4.139 1.00 87.12 90 ASP A C 1
ATOM 739 O O . ASP A 1 90 ? -18.302 -17.461 4.547 1.00 87.12 90 ASP A O 1
ATOM 743 N N . GLU A 1 91 ? -17.729 -15.518 3.596 1.00 90.94 91 GLU A N 1
ATOM 744 C CA . GLU A 1 91 ? -16.304 -15.839 3.511 1.00 90.94 91 GLU A CA 1
ATOM 745 C C . GLU A 1 91 ? -15.601 -15.598 4.860 1.00 90.94 91 GLU A C 1
ATOM 747 O O . GLU A 1 91 ? -15.977 -14.681 5.590 1.00 90.94 91 GLU A O 1
ATOM 752 N N . PRO A 1 92 ? -14.540 -16.361 5.199 1.00 91.69 92 PRO A N 1
ATOM 753 C CA . PRO A 1 92 ? -13.819 -16.245 6.469 1.00 91.69 92 PRO A CA 1
ATOM 754 C C . PRO A 1 92 ? -12.894 -15.015 6.499 1.00 91.69 92 PRO A C 1
ATOM 756 O O . PRO A 1 92 ? -11.674 -15.122 6.637 1.00 91.69 92 PRO A O 1
ATOM 759 N N . TYR A 1 93 ? -13.472 -13.828 6.328 1.00 94.06 93 TYR A N 1
ATOM 760 C CA . TYR A 1 93 ? -12.760 -12.559 6.370 1.00 94.06 93 TYR A CA 1
ATOM 761 C C . TYR A 1 93 ? -12.500 -12.117 7.813 1.00 94.06 93 TYR A C 1
ATOM 763 O O . TYR A 1 93 ? -13.206 -12.504 8.746 1.00 94.06 93 TYR A O 1
ATOM 771 N N . GLY A 1 94 ? -11.507 -11.251 7.993 1.00 94.75 94 GLY A N 1
ATOM 772 C CA . GLY A 1 94 ? -11.290 -10.517 9.236 1.00 94.75 94 GLY A CA 1
ATOM 773 C C . GLY A 1 94 ? -11.384 -9.012 9.054 1.00 94.75 94 GLY A C 1
ATOM 774 O O . GLY A 1 94 ? -11.448 -8.504 7.930 1.00 94.75 94 GLY A O 1
ATOM 775 N N . LEU A 1 95 ? -11.398 -8.295 10.177 1.00 96.00 95 LEU A N 1
ATOM 776 C CA . LEU A 1 95 ? -11.428 -6.836 10.204 1.00 96.00 95 LEU A CA 1
ATOM 777 C C . LEU A 1 95 ? -10.063 -6.278 10.598 1.00 96.00 95 LEU A C 1
ATOM 779 O O . LEU A 1 95 ? -9.461 -6.713 11.577 1.00 96.00 95 LEU A O 1
ATOM 783 N N . LEU A 1 96 ? -9.602 -5.276 9.855 1.00 97.19 96 LEU A N 1
ATOM 784 C CA . LEU A 1 96 ? -8.438 -4.473 10.209 1.00 97.19 96 LEU A CA 1
ATOM 785 C C . LEU A 1 96 ? -8.865 -3.029 10.463 1.00 97.19 96 LEU A C 1
ATOM 787 O O . LEU A 1 96 ? -9.608 -2.451 9.667 1.00 97.19 96 LEU A O 1
ATOM 791 N N . VAL A 1 97 ? -8.346 -2.436 11.536 1.00 97.75 97 VAL A N 1
ATOM 792 C CA . VAL A 1 97 ? -8.385 -0.990 11.778 1.00 97.75 97 VAL A CA 1
ATOM 793 C C . VAL A 1 97 ? -6.993 -0.445 11.487 1.00 97.75 97 VAL A C 1
ATOM 795 O O . VAL A 1 97 ? -6.041 -0.762 12.190 1.00 97.75 97 VAL A O 1
ATOM 798 N N . LEU A 1 98 ? -6.866 0.347 10.427 1.00 97.75 98 LEU A N 1
ATOM 799 C CA . LEU A 1 98 ? -5.595 0.839 9.898 1.00 97.75 98 LEU A CA 1
ATOM 800 C C . LEU A 1 98 ? -5.462 2.331 10.185 1.00 97.75 98 LEU A C 1
ATOM 802 O O . LEU A 1 98 ? -6.350 3.094 9.793 1.00 97.75 98 LEU A O 1
ATOM 806 N N . SER A 1 99 ? -4.375 2.759 10.827 1.00 96.31 99 SER A N 1
ATOM 807 C CA . SER A 1 99 ? -4.217 4.157 11.225 1.00 96.31 99 SER A CA 1
ATOM 808 C C . SER A 1 99 ? -2.840 4.762 10.949 1.00 96.31 99 SER A C 1
ATOM 810 O O . SER A 1 99 ? -1.847 4.394 11.575 1.00 96.31 99 SER A O 1
ATOM 812 N N . ASP A 1 100 ? -2.801 5.750 10.052 1.00 93.81 100 ASP A N 1
ATOM 813 C CA . ASP A 1 100 ? -1.648 6.643 9.880 1.00 93.81 100 ASP A CA 1
ATOM 814 C C . ASP A 1 100 ? -1.810 7.841 10.822 1.00 93.81 100 ASP A C 1
ATOM 816 O O . ASP A 1 100 ? -2.884 8.450 10.883 1.00 93.81 100 ASP A O 1
ATOM 820 N N . VAL A 1 101 ? -0.766 8.157 11.587 1.00 90.25 101 VAL A N 1
ATOM 821 C CA . VAL A 1 101 ? -0.804 9.220 12.597 1.00 90.25 101 VAL A CA 1
ATOM 822 C C . VAL A 1 101 ? -0.049 10.432 12.071 1.00 90.25 101 VAL A C 1
ATOM 824 O O . VAL A 1 101 ? 1.169 10.398 11.900 1.00 90.25 101 VAL A O 1
ATOM 827 N N . GLY A 1 102 ? -0.769 11.533 11.857 1.00 81.12 102 GLY A N 1
ATOM 828 C CA . GLY A 1 102 ? -0.168 12.802 11.470 1.00 81.12 102 GLY A CA 1
ATOM 829 C C . GLY A 1 102 ? 0.604 13.435 12.629 1.00 81.12 102 GLY A C 1
ATOM 830 O O . GLY A 1 102 ? 0.197 13.353 13.790 1.00 81.12 102 GLY A O 1
ATOM 831 N N . LEU A 1 103 ? 1.722 14.103 12.325 1.00 63.91 103 LEU A N 1
ATOM 832 C CA . LEU A 1 103 ? 2.456 14.911 13.303 1.00 63.91 103 LEU A CA 1
ATOM 833 C C . LEU A 1 103 ? 1.567 16.092 13.734 1.00 63.91 103 LEU A C 1
ATOM 835 O O . LEU A 1 103 ? 1.394 17.058 12.986 1.00 63.91 103 LEU A O 1
ATOM 839 N N . GLY A 1 104 ? 0.965 15.967 14.918 1.00 51.25 104 GLY A N 1
ATOM 840 C CA . GLY A 1 104 ? -0.028 16.877 15.482 1.00 51.25 104 GLY A CA 1
ATOM 841 C C . GLY A 1 104 ? 0.477 18.305 15.684 1.00 51.25 104 GLY A C 1
ATOM 842 O O . GLY A 1 104 ? 0.905 18.657 16.767 1.00 51.25 104 GLY A O 1
ATOM 843 N N . GLU A 1 105 ? 0.384 19.126 14.639 1.00 51.59 105 GLU A N 1
ATOM 844 C CA . GLU A 1 105 ? 0.418 20.600 14.658 1.00 51.59 105 GLU A CA 1
ATOM 845 C C . GLU A 1 105 ? -0.311 21.148 13.408 1.00 51.59 105 GLU A C 1
ATOM 847 O O . GLU A 1 105 ? 0.215 21.992 12.683 1.00 51.59 105 GLU A O 1
ATOM 852 N N . TYR A 1 106 ? -1.494 20.615 13.073 1.00 53.88 106 TYR A N 1
ATOM 853 C CA . TYR A 1 106 ? -2.275 20.960 11.865 1.00 53.88 106 TYR A CA 1
ATOM 854 C C . TYR A 1 106 ? -1.629 20.624 10.502 1.00 53.88 106 TYR A C 1
ATOM 856 O O . TYR A 1 106 ? -2.205 20.964 9.464 1.00 53.88 106 TYR A O 1
ATOM 864 N N . ARG A 1 107 ? -0.464 19.958 10.471 1.00 65.50 107 ARG A N 1
ATOM 865 C CA . ARG A 1 107 ? 0.311 19.711 9.238 1.00 65.50 107 ARG A CA 1
ATOM 866 C C . ARG A 1 107 ? -0.200 18.507 8.440 1.00 65.50 107 ARG A C 1
ATOM 868 O O . ARG A 1 107 ? -0.687 18.692 7.325 1.00 65.50 107 ARG A O 1
ATOM 875 N N . ASP A 1 108 ? -0.117 17.316 9.028 1.00 76.62 108 ASP A N 1
ATOM 876 C CA . ASP A 1 108 ? -0.554 16.054 8.417 1.00 76.62 108 ASP A CA 1
ATOM 877 C C . ASP A 1 108 ? -1.851 15.561 9.073 1.00 76.62 108 ASP A C 1
ATOM 879 O O . ASP A 1 108 ? -2.185 15.952 10.196 1.00 76.62 108 ASP A O 1
ATOM 883 N N . GLU A 1 109 ? -2.624 14.747 8.358 1.00 86.88 109 GLU A N 1
ATOM 884 C CA . GLU A 1 109 ? -3.908 14.253 8.856 1.00 86.88 109 GLU A CA 1
ATOM 885 C C . GLU A 1 109 ? -3.724 12.904 9.550 1.00 86.88 109 GLU A C 1
ATOM 887 O O . GLU A 1 109 ? -3.133 11.986 8.995 1.00 86.88 109 GLU A O 1
ATOM 892 N N . SER A 1 110 ? -4.290 12.761 10.745 1.00 91.75 110 SER A N 1
ATOM 893 C CA . SER A 1 110 ? -4.479 11.465 11.385 1.00 91.75 110 SER A CA 1
ATOM 894 C C . SER A 1 110 ? -5.682 10.771 10.758 1.00 91.75 110 SER A C 1
ATOM 896 O O . SER A 1 110 ? -6.787 11.329 10.681 1.00 91.75 110 SER A O 1
ATOM 898 N N . VAL A 1 111 ? -5.460 9.549 10.286 1.00 94.38 111 VAL A N 1
ATOM 899 C CA . VAL A 1 111 ? -6.432 8.760 9.531 1.00 94.38 111 VAL A CA 1
ATOM 900 C C . VAL A 1 111 ? -6.692 7.445 10.254 1.00 94.38 111 VAL A C 1
ATOM 902 O O . VAL A 1 111 ? -5.768 6.832 10.775 1.00 94.38 111 VAL A O 1
ATOM 905 N N . ALA A 1 112 ? -7.945 6.997 10.274 1.00 96.75 112 ALA A N 1
ATOM 906 C CA . ALA A 1 112 ? -8.328 5.645 10.663 1.00 96.75 112 ALA A CA 1
ATOM 907 C C . ALA A 1 112 ? -9.277 5.070 9.610 1.00 96.75 112 ALA A C 1
ATOM 909 O O . ALA A 1 112 ? -10.207 5.751 9.173 1.00 96.75 112 ALA A O 1
ATOM 910 N N . ILE A 1 113 ? -9.040 3.827 9.200 1.00 97.88 113 ILE A N 1
ATOM 911 C CA . ILE A 1 113 ? -9.788 3.142 8.144 1.00 97.88 113 ILE A CA 1
ATOM 912 C C . ILE A 1 113 ? -10.136 1.743 8.623 1.00 97.88 113 ILE A C 1
ATOM 914 O O . ILE A 1 113 ? -9.272 1.041 9.139 1.00 97.88 113 ILE A O 1
ATOM 918 N N . ILE A 1 114 ? -11.378 1.321 8.404 1.00 97.25 114 ILE A N 1
ATOM 919 C CA . ILE A 1 114 ? -11.793 -0.063 8.634 1.00 97.25 114 ILE A CA 1
ATOM 920 C C . ILE A 1 114 ? -11.769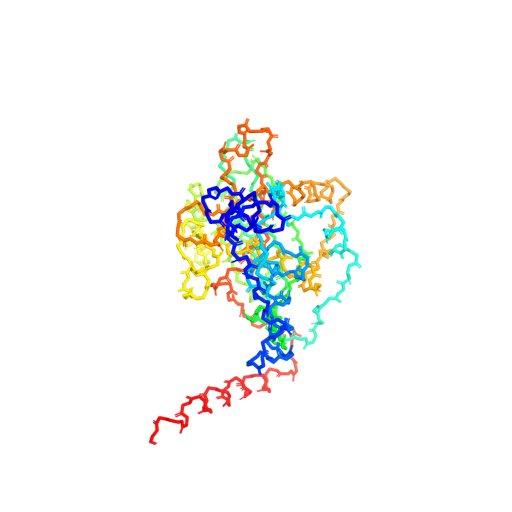 -0.803 7.298 1.00 97.25 114 ILE A C 1
ATOM 922 O O . ILE A 1 114 ? -12.310 -0.314 6.298 1.00 97.25 114 ILE A O 1
ATOM 926 N N . ALA A 1 115 ? -11.153 -1.982 7.278 1.00 97.56 115 ALA A N 1
ATOM 927 C CA . ALA A 1 115 ? -11.096 -2.845 6.108 1.00 97.56 115 ALA A CA 1
ATOM 928 C C . ALA A 1 115 ? -11.515 -4.285 6.432 1.00 97.56 115 ALA A C 1
ATOM 930 O O . ALA A 1 115 ? -11.097 -4.832 7.451 1.00 97.56 115 ALA A O 1
ATOM 931 N N . LYS A 1 116 ? -12.291 -4.909 5.537 1.00 96.31 116 LYS A N 1
ATOM 932 C CA . LYS A 1 116 ? -12.436 -6.369 5.468 1.00 96.31 116 LYS A CA 1
ATOM 933 C C . LYS A 1 116 ? -11.273 -6.934 4.665 1.00 96.31 116 LYS A C 1
ATOM 935 O O . LYS A 1 116 ? -10.948 -6.406 3.599 1.00 96.31 116 LYS A O 1
ATOM 940 N N . VAL A 1 117 ? -10.666 -8.007 5.152 1.00 96.69 117 VAL A N 1
ATOM 941 C CA . VAL A 1 117 ? -9.528 -8.662 4.502 1.00 96.69 117 VAL A CA 1
ATOM 942 C C . VAL A 1 117 ? -9.699 -10.175 4.504 1.00 96.69 117 VAL A C 1
ATOM 944 O O . VAL A 1 117 ? -10.192 -10.751 5.470 1.00 96.69 117 VAL A O 1
ATOM 947 N N . ILE A 1 118 ? -9.274 -10.811 3.417 1.00 95.56 118 ILE A N 1
ATOM 948 C CA . ILE A 1 118 ? -9.158 -12.265 3.300 1.00 95.56 118 ILE A CA 1
ATOM 949 C C . ILE A 1 118 ? -7.912 -12.609 2.481 1.00 95.56 118 ILE A C 1
ATOM 951 O O . ILE A 1 118 ? -7.571 -11.865 1.560 1.00 95.56 118 ILE A O 1
ATOM 955 N N . GLY A 1 119 ? -7.257 -13.723 2.805 1.00 93.81 119 GLY A N 1
ATOM 956 C CA . GLY A 1 119 ? -6.113 -14.280 2.082 1.00 93.81 119 GLY A CA 1
ATOM 957 C C . GLY A 1 119 ? -4.758 -13.681 2.466 1.00 93.81 119 GLY A C 1
ATOM 958 O O . GLY A 1 119 ? -4.661 -12.600 3.069 1.00 93.81 119 GLY A O 1
ATOM 959 N N . TYR A 1 120 ? -3.683 -14.385 2.114 1.00 90.50 120 TYR A N 1
ATOM 960 C CA . TYR A 1 120 ? -2.307 -14.021 2.475 1.00 90.50 120 TYR A CA 1
ATOM 961 C C . TYR A 1 120 ? -1.372 -13.899 1.266 1.00 90.50 120 TYR A C 1
ATOM 963 O O . TYR A 1 120 ? -0.367 -13.185 1.346 1.00 90.50 120 TYR A O 1
ATOM 971 N N . GLY A 1 121 ? -1.710 -14.546 0.149 1.00 89.19 121 GLY A N 1
ATOM 972 C CA . GLY A 1 121 ? -0.925 -14.527 -1.084 1.00 89.19 121 GLY A CA 1
ATOM 973 C C . GLY A 1 121 ? -1.031 -13.224 -1.882 1.00 89.19 121 GLY A C 1
ATOM 974 O O . GLY A 1 121 ? -1.930 -12.408 -1.682 1.00 89.19 121 GLY A O 1
ATOM 975 N N . ASP A 1 122 ? -0.123 -13.037 -2.840 1.00 87.44 122 ASP A N 1
ATOM 976 C CA . ASP A 1 122 ? -0.207 -11.945 -3.825 1.00 87.44 122 ASP A CA 1
ATOM 977 C C . ASP A 1 122 ? -0.933 -12.349 -5.112 1.00 87.44 122 ASP A C 1
ATOM 979 O O . ASP A 1 122 ? -1.443 -11.485 -5.823 1.00 87.44 122 ASP A O 1
ATOM 983 N N . PHE A 1 123 ? -1.013 -13.650 -5.381 1.00 84.31 123 PHE A N 1
ATOM 984 C CA . PHE A 1 123 ? -1.615 -14.261 -6.562 1.00 84.31 123 PHE A CA 1
ATOM 985 C C . PHE A 1 123 ? -2.175 -15.646 -6.198 1.00 84.31 123 PHE A C 1
ATOM 987 O O . PHE A 1 123 ? -1.978 -16.138 -5.085 1.00 84.31 123 PHE A O 1
ATOM 994 N N . GLY A 1 124 ? -2.901 -16.261 -7.132 1.00 86.50 124 GLY A N 1
ATOM 995 C CA . GLY A 1 124 ? -3.537 -17.561 -6.920 1.00 86.50 124 GLY A CA 1
ATOM 996 C C . GLY A 1 124 ? -4.846 -17.501 -6.112 1.00 86.50 124 GLY A C 1
ATOM 997 O O . GLY A 1 124 ? -5.413 -16.426 -5.913 1.00 86.50 124 GLY A O 1
ATOM 998 N N . PRO A 1 125 ? -5.369 -18.660 -5.671 1.00 86.25 125 PRO A N 1
ATOM 999 C CA . PRO A 1 125 ? -6.671 -18.746 -5.004 1.00 86.25 125 PRO A CA 1
ATOM 1000 C C . PRO A 1 125 ? -6.697 -18.093 -3.612 1.00 86.25 125 PRO A C 1
ATOM 1002 O O . PRO A 1 125 ? -7.738 -17.581 -3.211 1.00 86.25 125 PRO A O 1
ATOM 1005 N N . ASP A 1 126 ? -5.557 -18.050 -2.913 1.00 89.75 126 ASP A N 1
ATOM 1006 C CA . ASP A 1 126 ? -5.393 -17.356 -1.624 1.00 89.75 126 ASP A CA 1
ATOM 1007 C C . ASP A 1 126 ? -4.910 -15.899 -1.792 1.00 89.75 126 ASP A C 1
ATOM 1009 O O . ASP A 1 126 ? -4.414 -15.266 -0.856 1.00 89.75 126 ASP A O 1
ATOM 1013 N N . ALA A 1 127 ? -5.016 -15.334 -3.002 1.00 93.25 127 ALA A N 1
ATOM 1014 C CA . ALA A 1 127 ? -4.624 -13.951 -3.232 1.00 93.25 127 ALA A CA 1
ATOM 1015 C C . ALA A 1 127 ? -5.423 -13.016 -2.321 1.00 93.25 127 ALA A C 1
ATOM 1017 O O . ALA A 1 127 ? -6.659 -12.993 -2.342 1.00 93.25 127 ALA A O 1
ATOM 1018 N N . ARG A 1 128 ? -4.699 -12.194 -1.560 1.00 96.69 128 ARG A N 1
ATOM 1019 C CA . ARG A 1 128 ? -5.291 -11.246 -0.633 1.00 96.69 128 ARG A CA 1
ATOM 1020 C C . ARG A 1 128 ? -6.272 -10.339 -1.365 1.00 96.69 128 ARG A C 1
ATOM 1022 O O . ARG A 1 128 ? -5.924 -9.756 -2.396 1.00 96.69 128 ARG A O 1
ATOM 1029 N N . ARG A 1 129 ? -7.475 -10.212 -0.804 1.00 97.44 129 ARG A N 1
ATOM 1030 C CA . ARG A 1 129 ? -8.525 -9.263 -1.196 1.00 97.44 129 ARG A CA 1
ATOM 1031 C C . ARG A 1 129 ? -8.813 -8.327 -0.031 1.00 97.44 129 ARG A C 1
ATOM 1033 O O . ARG A 1 129 ? -8.810 -8.756 1.122 1.00 97.44 129 ARG A O 1
ATOM 1040 N N . VAL A 1 130 ? -9.062 -7.055 -0.334 1.00 98.31 130 VAL A N 1
ATOM 1041 C CA . VAL A 1 130 ? -9.323 -6.020 0.674 1.00 98.31 130 VAL A CA 1
ATOM 1042 C C . VAL A 1 130 ? -10.490 -5.135 0.250 1.00 98.31 130 VAL A C 1
ATOM 1044 O O . VAL A 1 130 ? -10.450 -4.486 -0.798 1.00 98.31 130 VAL A O 1
ATOM 1047 N N . GLU A 1 131 ? -11.503 -5.043 1.106 1.00 98.12 131 GLU A N 1
ATOM 1048 C CA . GLU A 1 131 ? -12.551 -4.030 1.006 1.00 98.12 131 GLU A CA 1
ATOM 1049 C C . GLU A 1 131 ? -12.355 -2.982 2.086 1.00 98.12 131 GLU A C 1
ATOM 1051 O O . GLU A 1 131 ? -12.432 -3.276 3.274 1.00 98.12 131 GLU A O 1
ATOM 1056 N N . TYR A 1 132 ? -12.159 -1.734 1.690 1.00 98.12 132 TYR A N 1
ATOM 1057 C CA . TYR A 1 132 ? -12.181 -0.632 2.640 1.00 98.12 132 TYR A CA 1
ATOM 1058 C C . TYR A 1 132 ? -13.637 -0.211 2.836 1.00 98.12 132 TYR A C 1
ATOM 1060 O O . TYR A 1 132 ? -14.287 0.191 1.870 1.00 98.12 132 TYR A O 1
ATOM 1068 N N . ILE A 1 133 ? -14.151 -0.325 4.061 1.00 96.00 133 ILE A N 1
ATOM 1069 C CA . ILE A 1 133 ? -15.589 -0.212 4.352 1.00 96.00 133 ILE A CA 1
ATOM 1070 C C . ILE A 1 133 ? -15.965 1.073 5.093 1.00 96.00 133 ILE A C 1
ATOM 1072 O O . ILE A 1 133 ? -17.092 1.535 4.958 1.00 96.00 133 ILE A O 1
ATOM 1076 N N . GLU A 1 134 ? -15.030 1.707 5.805 1.00 96.12 134 GLU A N 1
ATOM 1077 C CA . GLU A 1 134 ? -15.291 2.970 6.504 1.00 96.12 134 GLU A CA 1
ATOM 1078 C C . GLU A 1 134 ? -14.013 3.803 6.683 1.00 96.12 134 GLU A C 1
ATOM 1080 O O . GLU A 1 134 ? -12.916 3.249 6.768 1.00 96.12 134 GLU A O 1
ATOM 1085 N N . ILE A 1 135 ? -14.150 5.133 6.765 1.00 96.38 135 ILE A N 1
ATOM 1086 C CA . ILE A 1 135 ? -13.093 6.054 7.227 1.00 96.38 135 ILE A CA 1
ATOM 1087 C C . ILE A 1 135 ? -13.646 6.865 8.410 1.00 96.38 135 ILE A C 1
ATOM 1089 O O . ILE A 1 135 ? -14.114 7.987 8.202 1.00 96.38 135 ILE A O 1
ATOM 1093 N N . PRO A 1 136 ? -13.622 6.323 9.643 1.00 93.75 136 PRO A N 1
ATOM 1094 C CA . PRO A 1 136 ? -14.183 7.012 10.806 1.00 93.75 136 PRO A CA 1
ATOM 1095 C C . PRO A 1 136 ? -13.456 8.318 11.138 1.00 93.75 136 PRO A C 1
ATOM 1097 O O . PRO A 1 136 ? -14.064 9.277 11.613 1.00 93.75 136 PRO A O 1
ATOM 1100 N N . TYR A 1 137 ? -12.147 8.371 10.869 1.00 93.50 137 TYR A N 1
ATOM 1101 C CA . TYR A 1 137 ? -11.326 9.538 11.165 1.00 93.50 137 TYR A CA 1
ATOM 1102 C C . TYR A 1 137 ? -10.436 9.907 9.981 1.00 93.50 137 TYR A C 1
ATOM 1104 O O . TYR A 1 137 ? -9.737 9.073 9.411 1.00 93.50 137 TYR A O 1
ATOM 1112 N N . CYS A 1 138 ? -10.449 11.191 9.634 1.00 91.50 138 CYS A N 1
ATOM 1113 C CA . CYS A 1 138 ? -9.504 11.826 8.726 1.00 91.50 138 CYS A CA 1
ATOM 1114 C C . CYS A 1 138 ? -9.430 13.304 9.123 1.00 91.50 138 CYS A C 1
ATOM 1116 O O . CYS A 1 138 ? -10.241 14.116 8.678 1.00 91.50 138 CYS A O 1
ATOM 1118 N N . THR A 1 139 ? -8.544 13.628 10.064 1.00 88.75 139 THR A N 1
ATOM 1119 C CA . THR A 1 139 ? -8.527 14.933 10.739 1.00 88.75 139 THR A CA 1
ATOM 1120 C C . THR A 1 139 ? -7.116 15.368 11.103 1.00 88.75 139 THR A C 1
ATOM 1122 O O . THR A 1 139 ? -6.278 14.544 11.439 1.00 88.75 139 THR A O 1
ATOM 1125 N N . ASN A 1 140 ? -6.862 16.672 11.089 1.00 86.69 140 ASN A N 1
ATOM 1126 C CA . ASN A 1 140 ? -5.620 17.284 11.564 1.00 86.69 140 ASN A CA 1
ATOM 1127 C C . ASN A 1 140 ? -5.797 18.064 12.884 1.00 86.69 140 ASN A C 1
ATOM 1129 O O . ASN A 1 140 ? -4.890 18.789 13.283 1.00 86.69 140 ASN A O 1
ATOM 1133 N N . SER A 1 141 ? -6.961 17.959 13.539 1.00 83.94 141 SER A N 1
ATOM 1134 C CA . SER A 1 141 ? -7.302 18.749 14.735 1.00 83.94 141 SER A CA 1
ATOM 1135 C C . SER A 1 141 ? -7.203 17.990 16.059 1.00 83.94 141 SER A C 1
ATOM 1137 O O . SER A 1 141 ? -7.294 18.603 17.122 1.00 83.94 141 SER A O 1
ATOM 1139 N N . LYS A 1 142 ? -7.052 16.662 16.022 1.00 83.94 142 LYS A N 1
ATOM 1140 C CA . LYS A 1 142 ? -6.989 15.828 17.229 1.00 83.94 142 LYS A CA 1
ATOM 1141 C C . LYS A 1 142 ? -5.545 15.652 17.682 1.00 83.94 142 LYS A C 1
ATOM 1143 O O . LYS A 1 142 ? -4.682 15.336 16.868 1.00 83.94 142 LYS A O 1
ATOM 1148 N N . ASN A 1 143 ? -5.313 15.818 18.983 1.00 88.06 143 ASN A N 1
ATOM 1149 C CA . ASN A 1 143 ? -4.049 15.432 19.603 1.00 88.06 143 ASN A CA 1
ATOM 1150 C C . ASN A 1 143 ? -3.968 13.908 19.789 1.00 88.06 143 ASN A C 1
ATOM 1152 O O . ASN A 1 143 ? -4.965 13.188 19.682 1.00 88.06 143 ASN A O 1
ATOM 1156 N N . GLU A 1 144 ? -2.770 13.432 20.097 1.00 88.88 144 GLU A N 1
ATOM 1157 C CA . GLU A 1 144 ? -2.424 12.026 20.258 1.00 88.88 144 GLU A CA 1
ATOM 1158 C C . GLU A 1 144 ? -3.224 11.310 21.355 1.00 88.88 144 GLU A C 1
ATOM 1160 O O . GLU A 1 144 ? -3.531 10.130 21.203 1.00 88.88 144 GLU A O 1
ATOM 1165 N N . ILE A 1 145 ? -3.617 12.009 22.426 1.00 91.50 145 ILE A N 1
ATOM 1166 C CA . ILE A 1 145 ? -4.375 11.421 23.541 1.00 91.50 145 ILE A CA 1
ATOM 1167 C C . ILE A 1 145 ? -5.814 11.141 23.119 1.00 91.50 145 ILE A C 1
ATOM 1169 O O . ILE A 1 145 ? -6.311 10.028 23.294 1.00 91.50 145 ILE A O 1
ATOM 1173 N N . ILE A 1 146 ? -6.473 12.143 22.532 1.00 92.06 146 ILE A N 1
ATOM 1174 C CA . ILE A 1 146 ? -7.844 12.011 22.034 1.00 92.06 146 ILE A CA 1
ATOM 1175 C C . ILE A 1 146 ? -7.880 10.943 20.940 1.00 92.06 146 ILE A C 1
ATOM 1177 O O . ILE A 1 146 ? -8.735 10.062 20.970 1.00 92.06 146 ILE A O 1
ATOM 1181 N N . PHE A 1 147 ? -6.918 10.982 20.015 1.00 94.00 147 PHE A N 1
ATOM 1182 C CA . PHE A 1 147 ? -6.867 10.038 18.906 1.00 94.00 147 PHE A CA 1
ATOM 1183 C C . PHE A 1 147 ? -6.601 8.593 19.364 1.00 94.00 147 PHE A C 1
ATOM 1185 O O . PHE A 1 147 ? -7.231 7.672 18.852 1.00 94.00 147 PHE A O 1
ATOM 1192 N N . ALA A 1 148 ?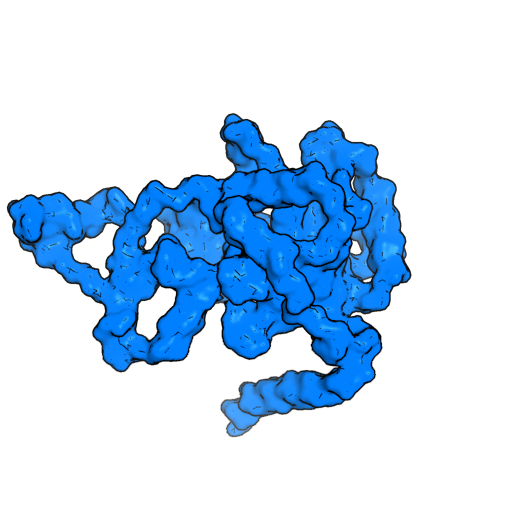 -5.747 8.379 20.371 1.00 95.50 148 ALA A N 1
ATOM 1193 C CA . ALA A 1 148 ? -5.557 7.059 20.977 1.00 95.50 148 ALA A CA 1
ATOM 1194 C C . ALA A 1 148 ? -6.857 6.513 21.593 1.00 95.50 148 ALA A C 1
ATOM 1196 O O . ALA A 1 148 ? -7.226 5.367 21.336 1.00 95.50 148 ALA A O 1
ATOM 1197 N N . GLY A 1 149 ? -7.582 7.343 22.352 1.00 95.38 149 GLY A N 1
ATOM 1198 C CA . GLY A 1 149 ? -8.872 6.960 22.934 1.00 95.38 149 GLY A CA 1
ATOM 1199 C C . GLY A 1 149 ? -9.942 6.673 21.876 1.00 95.38 149 GLY A C 1
ATOM 1200 O O . GLY A 1 149 ? -10.710 5.724 22.006 1.00 95.38 149 GLY A O 1
ATOM 1201 N N . ASP A 1 150 ? -9.966 7.451 20.794 1.00 95.12 150 ASP A N 1
ATOM 1202 C CA . ASP A 1 150 ? -10.829 7.213 19.635 1.00 95.12 150 ASP A CA 1
ATOM 1203 C C . ASP A 1 150 ? -10.555 5.854 18.974 1.00 95.12 150 ASP A C 1
ATOM 1205 O O . ASP A 1 150 ? -11.496 5.110 18.701 1.00 95.12 150 ASP A O 1
ATOM 1209 N N . LEU A 1 151 ? -9.283 5.505 18.744 1.00 96.00 151 LEU A N 1
ATOM 1210 C CA . LEU A 1 151 ? -8.895 4.214 18.167 1.00 96.00 151 LEU A CA 1
ATOM 1211 C C . LEU A 1 151 ? -9.244 3.045 19.097 1.00 96.00 151 LEU A C 1
ATOM 1213 O O . LEU A 1 151 ? -9.797 2.048 18.633 1.00 96.00 151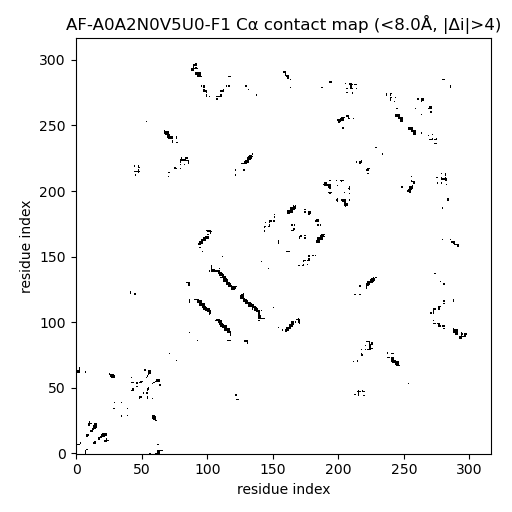 LEU A O 1
ATOM 1217 N N . ALA A 1 152 ? -8.987 3.179 20.401 1.00 95.31 152 ALA A N 1
ATOM 1218 C CA . ALA A 1 152 ? -9.357 2.172 21.395 1.00 95.31 152 ALA A CA 1
ATOM 1219 C C . ALA A 1 152 ? -10.878 1.933 21.420 1.00 95.31 152 ALA A C 1
ATOM 1221 O O . ALA A 1 152 ? -11.337 0.793 21.350 1.00 95.31 152 ALA A O 1
ATOM 1222 N N . ASN A 1 153 ? -11.667 3.012 21.427 1.00 94.44 153 ASN A N 1
ATOM 1223 C CA . ASN A 1 153 ? -13.125 2.936 21.352 1.00 94.44 153 ASN A CA 1
ATOM 1224 C C . ASN A 1 153 ? -13.617 2.344 20.027 1.00 94.44 153 ASN A C 1
ATOM 1226 O O . ASN A 1 153 ? -14.631 1.648 20.009 1.00 94.44 153 ASN A O 1
ATOM 1230 N N . LEU A 1 154 ? -12.937 2.636 18.916 1.00 94.06 154 LEU A N 1
ATOM 1231 C CA . LEU A 1 154 ? -13.288 2.104 17.604 1.00 94.06 154 LEU A CA 1
ATOM 1232 C C . LEU A 1 154 ? -13.109 0.586 17.566 1.00 94.06 154 LEU A C 1
ATOM 1234 O O . LEU A 1 154 ? -14.025 -0.120 17.160 1.00 94.06 154 LEU A O 1
ATOM 1238 N N . VAL A 1 155 ? -11.966 0.087 18.041 1.00 92.62 155 VAL A N 1
ATOM 1239 C CA . VAL A 1 155 ? -11.683 -1.354 18.114 1.00 92.62 155 VAL A CA 1
ATOM 1240 C C . VAL A 1 155 ? -12.637 -2.047 19.079 1.00 92.62 155 VAL A C 1
ATOM 1242 O O . VAL A 1 155 ? -13.176 -3.089 18.735 1.00 92.62 155 VAL A O 1
ATOM 1245 N N . GLY A 1 156 ? -12.932 -1.445 20.235 1.00 90.12 156 GLY A N 1
ATOM 1246 C CA . GLY A 1 156 ? -13.872 -2.011 21.210 1.00 90.12 156 GLY A CA 1
ATOM 1247 C C . GLY A 1 156 ? -15.312 -2.165 20.699 1.00 90.12 156 GLY A C 1
ATOM 1248 O O . GLY A 1 156 ? -16.076 -2.945 21.260 1.00 90.12 156 GLY A O 1
ATOM 1249 N N . LYS A 1 157 ? -15.694 -1.450 19.630 1.00 90.62 157 LYS A N 1
ATOM 1250 C CA . LYS A 1 157 ? -17.000 -1.599 18.961 1.00 90.62 157 LYS A CA 1
ATOM 1251 C C . LYS A 1 157 ? -17.017 -2.694 17.893 1.00 90.62 157 LYS A C 1
ATOM 1253 O O . LYS A 1 157 ? -18.095 -3.054 17.427 1.00 90.62 157 LYS A O 1
ATOM 1258 N N . LEU A 1 158 ? -15.853 -3.184 17.470 1.00 88.81 158 LEU A N 1
ATOM 1259 C CA . LEU A 1 158 ? -15.713 -4.173 16.408 1.00 88.81 158 LEU A CA 1
ATOM 1260 C C . LEU A 1 158 ? -15.384 -5.541 17.014 1.00 88.81 158 LEU A C 1
ATOM 1262 O O . LEU A 1 158 ? -14.461 -5.676 17.811 1.00 88.81 158 LEU A O 1
ATOM 1266 N N . SER A 1 159 ? -16.099 -6.582 16.597 1.00 78.38 159 SER A N 1
ATOM 1267 C CA . SER A 1 159 ? -15.752 -7.962 16.950 1.00 78.38 159 SER A CA 1
ATOM 1268 C C . SER A 1 159 ? -14.482 -8.393 16.203 1.00 78.38 159 SER A C 1
ATOM 1270 O O . SER A 1 159 ? -14.469 -8.372 14.969 1.00 78.38 159 SER A O 1
ATOM 1272 N N . ASN A 1 160 ? -13.448 -8.823 16.933 1.00 79.38 160 ASN A N 1
ATOM 1273 C CA . ASN A 1 160 ? -12.234 -9.467 16.401 1.00 79.38 160 ASN A CA 1
ATOM 1274 C C . ASN A 1 160 ? -11.449 -8.634 15.365 1.00 79.38 160 ASN A C 1
ATOM 1276 O O . ASN A 1 160 ? -10.923 -9.176 14.391 1.00 79.38 160 ASN A O 1
ATOM 1280 N N . ALA A 1 161 ? -11.353 -7.315 15.563 1.00 91.88 161 ALA A N 1
ATOM 1281 C CA . ALA A 1 161 ? -10.559 -6.447 14.696 1.00 91.88 161 ALA A CA 1
ATOM 1282 C C . ALA A 1 161 ? -9.081 -6.376 15.121 1.00 91.88 161 ALA A C 1
ATOM 1284 O O . ALA A 1 161 ? -8.775 -6.169 16.295 1.00 91.88 161 A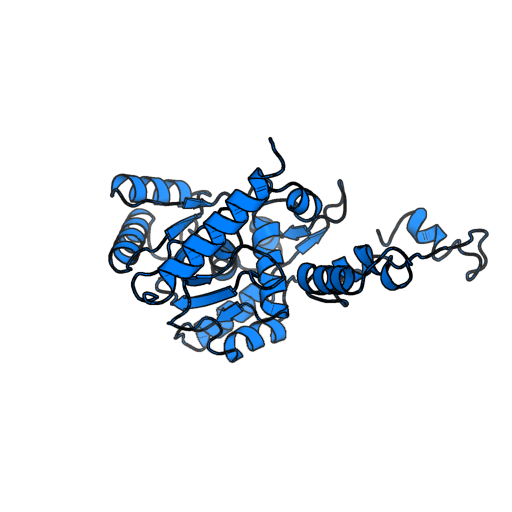LA A O 1
ATOM 1285 N N . THR A 1 162 ? -8.160 -6.464 14.158 1.00 95.75 162 THR A N 1
ATOM 1286 C CA . THR A 1 162 ? -6.734 -6.186 14.390 1.00 95.75 162 THR A CA 1
ATOM 1287 C C . THR A 1 162 ? -6.459 -4.698 14.193 1.00 95.75 162 THR A C 1
ATOM 1289 O O . THR A 1 162 ? -6.684 -4.155 13.109 1.00 95.75 162 THR A O 1
ATOM 1292 N N . LEU A 1 163 ? -5.932 -4.034 15.221 1.00 96.81 163 LEU A N 1
ATOM 1293 C CA . LEU A 1 163 ? -5.515 -2.637 15.145 1.00 96.81 163 LEU A CA 1
ATOM 1294 C C . LEU A 1 163 ? -4.064 -2.522 14.668 1.00 96.81 163 LEU A C 1
ATOM 1296 O O . LEU A 1 163 ? -3.163 -3.097 15.274 1.00 96.81 163 LEU A O 1
ATOM 1300 N N . MET A 1 164 ? -3.835 -1.733 13.620 1.00 97.50 164 MET A N 1
ATOM 1301 C CA . MET A 1 164 ? -2.516 -1.422 13.070 1.00 97.50 164 MET A CA 1
ATOM 1302 C C . MET A 1 164 ? -2.306 0.093 13.056 1.00 97.50 164 MET A C 1
ATOM 1304 O O . MET A 1 164 ? -3.102 0.820 12.460 1.00 97.50 164 MET A O 1
ATOM 1308 N N . VAL A 1 165 ? -1.233 0.575 13.683 1.00 96.38 165 VAL A N 1
ATOM 1309 C CA . VAL A 1 165 ? -0.964 2.017 13.827 1.00 96.38 165 VAL A CA 1
ATOM 1310 C C . VAL A 1 165 ? 0.476 2.328 13.430 1.00 96.38 165 VAL A C 1
ATOM 1312 O O . VAL A 1 165 ? 1.393 1.600 13.824 1.00 96.38 165 VAL A O 1
ATOM 1315 N N . ASP A 1 166 ? 0.688 3.417 12.680 1.00 93.75 166 ASP A N 1
ATOM 1316 C CA . ASP A 1 166 ? 2.040 3.921 12.405 1.00 93.75 166 ASP A CA 1
ATOM 1317 C C . ASP A 1 166 ? 2.786 4.176 13.719 1.00 93.75 166 ASP A C 1
ATOM 1319 O O . ASP A 1 166 ? 2.277 4.806 14.645 1.00 93.75 166 ASP A O 1
ATOM 1323 N N . ASN A 1 167 ? 4.012 3.678 13.809 1.00 92.94 167 ASN A N 1
ATOM 1324 C CA . ASN A 1 167 ? 4.890 3.862 14.955 1.00 92.94 167 ASN A CA 1
ATOM 1325 C C . ASN A 1 167 ? 5.932 4.973 14.716 1.00 92.94 167 ASN A C 1
ATOM 1327 O O . ASN A 1 1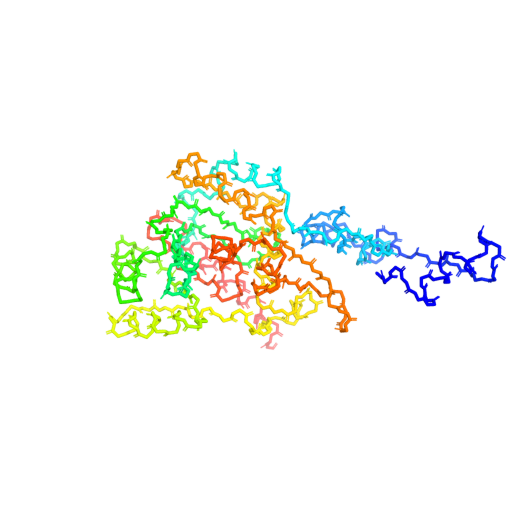67 ? 6.813 5.190 15.548 1.00 92.94 167 ASN A O 1
ATOM 1331 N N . GLY A 1 168 ? 5.860 5.681 13.586 1.00 87.44 168 GLY A N 1
ATOM 1332 C CA . GLY A 1 168 ? 6.677 6.855 13.294 1.00 87.44 168 GLY A CA 1
ATOM 1333 C C . GLY A 1 168 ? 6.260 8.098 14.091 1.00 87.44 168 GLY A C 1
ATOM 1334 O O . GLY A 1 168 ? 5.079 8.400 14.240 1.00 87.44 168 GLY A O 1
ATOM 1335 N N . GLY A 1 169 ? 7.238 8.863 14.591 1.00 86.88 169 GLY A N 1
ATOM 1336 C CA . GLY A 1 169 ? 7.000 10.173 15.217 1.00 86.88 169 GLY A CA 1
ATOM 1337 C C . GLY A 1 169 ? 5.961 10.140 16.348 1.00 86.88 169 GLY A C 1
ATOM 1338 O O . GLY A 1 169 ? 6.127 9.414 17.326 1.00 86.88 169 GLY A O 1
ATOM 1339 N N . VAL A 1 170 ? 4.885 10.925 16.200 1.00 88.56 170 VAL A N 1
ATOM 1340 C CA . VAL A 1 170 ? 3.755 11.001 17.154 1.00 88.56 170 VAL A CA 1
ATOM 1341 C C . VAL A 1 170 ? 3.013 9.663 17.279 1.00 88.56 170 VAL A C 1
ATOM 1343 O O . VAL A 1 170 ? 2.486 9.346 18.348 1.00 88.56 170 VAL A O 1
ATOM 1346 N N . GLY A 1 171 ? 3.040 8.829 16.238 1.00 90.88 171 GLY A N 1
ATOM 1347 C CA . GLY A 1 171 ? 2.457 7.492 16.251 1.00 90.88 171 GLY A CA 1
ATOM 1348 C C . GLY A 1 171 ? 3.038 6.580 17.335 1.00 90.88 171 GLY A C 1
ATOM 1349 O O . GLY A 1 171 ? 2.307 5.795 17.939 1.00 90.88 171 GLY A O 1
ATOM 1350 N N . ALA A 1 172 ? 4.317 6.739 17.698 1.00 93.38 172 ALA A N 1
ATOM 1351 C CA . ALA A 1 172 ? 4.912 6.002 18.817 1.00 93.38 172 ALA A CA 1
ATOM 1352 C C . ALA A 1 172 ? 4.244 6.334 20.165 1.00 93.38 172 ALA A C 1
ATOM 1354 O O . ALA A 1 172 ? 4.092 5.458 21.019 1.00 93.38 172 ALA A O 1
ATOM 1355 N N . THR A 1 173 ? 3.834 7.590 20.364 1.00 93.69 173 THR A N 1
ATOM 1356 C CA . THR A 1 173 ? 3.116 8.022 21.571 1.00 93.69 173 THR A CA 1
ATOM 1357 C C . THR A 1 173 ? 1.694 7.475 21.580 1.00 93.69 173 THR A C 1
ATOM 1359 O O . THR A 1 173 ? 1.273 6.914 22.589 1.00 93.69 173 THR A O 1
ATOM 1362 N N . VAL A 1 174 ? 0.985 7.557 20.448 1.00 94.81 174 VAL A N 1
ATOM 1363 C CA . VAL A 1 174 ? -0.361 6.976 20.289 1.00 94.81 174 VAL A CA 1
ATOM 1364 C C . VAL A 1 174 ? -0.346 5.481 20.613 1.00 94.81 174 VAL A C 1
ATOM 1366 O O . VAL A 1 174 ? -1.149 5.025 21.420 1.00 94.81 174 VAL A O 1
ATOM 1369 N N . ASN A 1 175 ? 0.619 4.732 20.073 1.00 96.62 175 ASN A N 1
ATOM 1370 C CA . ASN A 1 175 ? 0.780 3.307 20.358 1.00 96.62 175 ASN A CA 1
ATOM 1371 C C . ASN A 1 175 ? 0.951 3.017 21.859 1.00 96.62 175 ASN A C 1
ATOM 1373 O O . ASN A 1 175 ? 0.262 2.153 22.390 1.00 96.62 175 ASN A O 1
ATOM 1377 N N . LYS A 1 176 ? 1.812 3.765 22.564 1.00 96.62 176 LYS A N 1
ATOM 1378 C CA . LYS A 1 176 ? 2.007 3.593 24.017 1.00 96.62 176 LYS A CA 1
ATOM 1379 C C . LYS A 1 176 ? 0.730 3.863 24.814 1.00 96.62 176 LYS A C 1
ATOM 1381 O O . LYS A 1 176 ? 0.469 3.175 25.796 1.00 96.62 176 LYS A O 1
ATOM 1386 N N . LEU A 1 177 ? -0.050 4.867 24.411 1.00 96.69 177 LEU A N 1
ATOM 1387 C CA . LEU A 1 177 ? -1.318 5.199 25.063 1.00 96.69 177 LEU A CA 1
ATOM 1388 C C . LEU A 1 177 ? -2.360 4.094 24.857 1.00 96.69 177 LEU A C 1
ATOM 1390 O O . LEU A 1 177 ? -3.050 3.735 25.803 1.00 96.69 177 LEU A O 1
ATOM 1394 N N . ILE A 1 178 ? -2.432 3.524 23.654 1.00 96.69 178 ILE A N 1
ATOM 1395 C CA . ILE A 1 178 ? -3.322 2.400 23.329 1.00 96.69 178 ILE A CA 1
ATOM 1396 C C . ILE A 1 178 ? -2.933 1.148 24.129 1.00 96.69 178 ILE A C 1
ATOM 1398 O O . ILE A 1 178 ? -3.794 0.511 24.734 1.00 96.69 178 ILE A O 1
ATOM 1402 N N . GLU A 1 179 ? -1.635 0.842 24.219 1.00 96.81 179 GLU A N 1
ATOM 1403 C CA . GLU A 1 179 ? -1.128 -0.259 25.049 1.00 96.81 179 GLU A CA 1
ATOM 1404 C C . GLU A 1 179 ? -1.448 -0.050 26.535 1.00 96.81 179 GLU A C 1
ATOM 1406 O O . GLU A 1 179 ? -1.852 -0.990 27.217 1.00 96.81 179 GLU A O 1
ATOM 1411 N N . ALA A 1 180 ? -1.335 1.184 27.039 1.00 96.31 180 ALA A N 1
ATOM 1412 C CA . ALA A 1 180 ? -1.698 1.518 28.417 1.00 96.31 180 ALA A CA 1
ATOM 1413 C C . ALA A 1 180 ? -3.204 1.348 28.703 1.00 96.31 180 ALA A C 1
ATOM 1415 O O . ALA A 1 180 ? -3.582 1.109 29.848 1.00 96.31 180 ALA A O 1
ATOM 1416 N N . MET A 1 181 ? -4.057 1.429 27.676 1.00 95.94 181 MET A N 1
ATOM 1417 C CA . MET A 1 181 ? -5.492 1.121 27.762 1.00 95.94 181 MET A CA 1
ATOM 1418 C C . MET A 1 181 ? -5.789 -0.387 27.672 1.00 95.94 181 MET A C 1
ATOM 1420 O O . MET A 1 181 ? -6.952 -0.780 27.730 1.00 95.94 181 MET A O 1
ATOM 1424 N N . GLY A 1 182 ? -4.768 -1.240 27.527 1.00 94.31 182 GLY A N 1
ATOM 1425 C CA . GLY A 1 182 ? -4.923 -2.692 27.418 1.00 94.31 182 GLY A CA 1
ATOM 1426 C C . GLY A 1 182 ? -5.411 -3.172 26.049 1.00 94.31 182 GLY A C 1
ATOM 1427 O O . GLY A 1 182 ? -5.844 -4.316 25.928 1.00 94.31 182 GLY A O 1
ATOM 1428 N N . VAL A 1 183 ? -5.353 -2.323 25.018 1.00 94.31 183 VAL A N 1
ATOM 1429 C CA . VAL A 1 183 ? -5.772 -2.677 23.656 1.00 94.31 183 VAL A CA 1
ATOM 1430 C C . VAL A 1 183 ? -4.567 -3.212 22.869 1.00 94.31 183 VAL A C 1
ATOM 1432 O O . VAL A 1 183 ? -3.567 -2.501 22.739 1.00 94.31 183 VAL A O 1
ATOM 1435 N N . PRO A 1 184 ? -4.630 -4.439 22.316 1.00 93.19 184 PRO A N 1
ATOM 1436 C CA . PRO A 1 184 ? -3.573 -4.964 21.457 1.00 93.19 184 PRO A CA 1
ATOM 1437 C C . PRO A 1 184 ? -3.405 -4.120 20.188 1.00 93.19 184 PRO A C 1
ATOM 1439 O O . PRO A 1 184 ? -4.383 -3.804 19.510 1.00 93.19 184 PRO A O 1
ATOM 1442 N N . VAL A 1 185 ? -2.160 -3.786 19.839 1.00 94.94 185 VAL A N 1
ATOM 1443 C CA . VAL A 1 185 ? -1.840 -2.984 18.651 1.00 94.94 185 VAL A CA 1
ATOM 1444 C C . VAL A 1 185 ? -0.619 -3.526 17.914 1.00 94.94 185 VAL A C 1
ATOM 1446 O O . VAL A 1 185 ? 0.409 -3.847 18.512 1.00 94.94 185 VAL A O 1
ATOM 1449 N N . VAL A 1 186 ? -0.722 -3.600 16.588 1.00 95.38 186 VAL A N 1
ATOM 1450 C CA . VAL A 1 186 ? 0.389 -3.910 15.685 1.00 95.38 186 VAL A CA 1
ATOM 1451 C C . VAL A 1 186 ? 1.062 -2.605 15.264 1.00 95.38 186 VAL A C 1
ATOM 1453 O O . VAL A 1 186 ? 0.464 -1.747 14.612 1.00 95.38 186 VAL A O 1
ATOM 1456 N N . LYS A 1 187 ? 2.332 -2.456 15.642 1.00 95.56 187 LYS A N 1
ATOM 1457 C CA . LYS A 1 187 ? 3.136 -1.254 15.390 1.00 95.56 187 LYS A CA 1
ATOM 1458 C C . LYS A 1 187 ? 3.767 -1.302 14.001 1.00 95.56 187 LYS A C 1
ATOM 1460 O O . LYS A 1 187 ? 4.760 -2.006 13.791 1.00 95.56 187 LYS A O 1
ATOM 1465 N N . VAL A 1 188 ? 3.262 -0.496 13.076 1.00 93.62 188 VAL A N 1
ATOM 1466 C CA . VAL A 1 188 ? 3.791 -0.416 11.709 1.00 93.62 188 VAL A CA 1
ATOM 1467 C C . VAL A 1 188 ? 5.053 0.443 11.682 1.00 93.62 188 VAL A C 1
ATOM 1469 O O . VAL A 1 188 ? 5.089 1.532 12.243 1.00 93.62 188 VAL A O 1
ATOM 1472 N N . ASN A 1 189 ? 6.121 -0.043 11.043 1.00 90.62 189 ASN A N 1
ATOM 1473 C CA . ASN A 1 189 ? 7.403 0.664 10.977 1.00 90.62 189 ASN A CA 1
ATOM 1474 C C . ASN A 1 189 ? 7.915 0.742 9.535 1.00 90.62 189 ASN A C 1
ATOM 1476 O O . ASN A 1 189 ? 8.720 -0.080 9.100 1.00 90.62 189 ASN A O 1
ATOM 1480 N N . TRP A 1 190 ? 7.517 1.786 8.810 1.00 87.75 190 TRP A N 1
ATOM 1481 C CA . TRP A 1 190 ? 7.764 1.918 7.371 1.00 87.75 190 TRP A CA 1
ATOM 1482 C C . TRP A 1 190 ? 9.207 1.757 6.889 1.00 87.75 190 TRP A C 1
ATOM 1484 O O . TRP A 1 190 ? 9.442 1.272 5.781 1.00 87.75 190 TRP A O 1
ATOM 1494 N N . GLY A 1 191 ? 10.171 2.196 7.699 1.00 85.88 191 GLY A N 1
ATOM 1495 C CA . GLY A 1 191 ? 11.589 2.162 7.353 1.00 85.88 191 GLY A CA 1
ATOM 1496 C C . GLY A 1 191 ? 12.230 0.777 7.435 1.00 85.88 191 GLY A C 1
ATOM 1497 O O . GLY A 1 191 ? 13.369 0.631 6.995 1.00 85.88 191 GLY A O 1
ATOM 1498 N N . LYS A 1 192 ? 11.542 -0.229 7.995 1.00 90.94 192 LYS A N 1
ATOM 1499 C CA . LYS A 1 192 ? 12.101 -1.576 8.129 1.00 90.94 192 LYS A CA 1
ATOM 1500 C C . LYS A 1 192 ? 12.233 -2.262 6.761 1.00 90.94 192 LYS A C 1
ATOM 1502 O O . LYS A 1 192 ? 11.414 -2.018 5.868 1.00 90.94 192 LYS A O 1
ATOM 1507 N N . PRO A 1 193 ? 13.251 -3.122 6.579 1.00 91.19 193 PRO A N 1
ATOM 1508 C CA . PRO A 1 193 ? 13.314 -3.999 5.418 1.00 91.19 193 PRO A CA 1
ATOM 1509 C C . PRO A 1 193 ? 12.139 -4.986 5.427 1.00 91.19 193 PRO A C 1
ATOM 1511 O O . PRO A 1 193 ? 11.568 -5.277 6.480 1.00 91.19 193 PRO A O 1
ATOM 1514 N N . CYS A 1 194 ? 11.793 -5.507 4.251 1.00 91.88 194 CYS A N 1
ATOM 1515 C CA . CYS A 1 194 ? 10.816 -6.590 4.128 1.00 91.88 194 CYS A CA 1
ATOM 1516 C C . CYS A 1 194 ? 11.326 -7.849 4.841 1.00 91.88 194 CYS A C 1
ATOM 1518 O O . CYS A 1 194 ? 12.536 -8.084 4.892 1.00 91.88 194 CYS A O 1
ATOM 1520 N N . PHE A 1 195 ? 10.423 -8.665 5.375 1.00 89.50 195 PHE A N 1
ATOM 1521 C CA . PHE A 1 195 ? 10.789 -9.893 6.077 1.00 89.50 195 PHE A CA 1
ATOM 1522 C C . PHE A 1 195 ? 11.178 -10.998 5.087 1.00 89.50 195 PHE A C 1
ATOM 1524 O O . PHE A 1 195 ? 12.272 -11.557 5.173 1.00 89.50 195 PHE A O 1
ATOM 1531 N N . LYS A 1 196 ? 10.324 -11.266 4.098 1.00 88.62 196 LYS A N 1
ATOM 1532 C CA . LYS A 1 196 ? 10.558 -12.263 3.056 1.00 88.62 196 LYS A CA 1
ATOM 1533 C C . LYS A 1 196 ? 11.684 -11.844 2.115 1.00 88.62 196 LYS A C 1
ATOM 1535 O O . LYS A 1 196 ? 11.713 -10.724 1.599 1.00 88.62 196 LYS A O 1
ATOM 1540 N N . LYS A 1 197 ? 12.575 -12.788 1.803 1.00 88.19 197 LYS A N 1
ATOM 1541 C CA . LYS A 1 197 ? 13.704 -12.570 0.885 1.00 88.19 197 LYS A CA 1
ATOM 1542 C C . LYS A 1 197 ? 13.251 -12.151 -0.519 1.00 88.19 197 LYS A C 1
ATOM 1544 O O . LYS A 1 197 ? 13.804 -11.214 -1.082 1.00 88.19 197 LYS A O 1
ATOM 1549 N N . GLU A 1 198 ? 12.195 -12.778 -1.038 1.00 86.88 198 GLU A N 1
ATOM 1550 C CA . GLU A 1 198 ? 11.582 -12.413 -2.326 1.00 86.88 198 GLU A CA 1
ATOM 1551 C C . GLU A 1 198 ? 11.157 -10.936 -2.385 1.00 86.88 198 GLU A C 1
ATOM 1553 O O . GLU A 1 198 ? 11.348 -10.262 -3.398 1.00 86.88 198 GLU A O 1
ATOM 1558 N N . TYR A 1 199 ? 10.658 -10.393 -1.272 1.00 90.94 199 TYR A N 1
ATOM 1559 C CA . TYR A 1 199 ? 10.246 -8.996 -1.174 1.00 90.94 199 TYR A CA 1
ATOM 1560 C C . TYR A 1 199 ? 11.436 -8.062 -1.001 1.00 90.94 199 TYR A C 1
ATOM 1562 O O . TYR A 1 199 ? 11.425 -6.966 -1.555 1.00 90.94 199 TYR A O 1
ATOM 1570 N N . GLN A 1 200 ? 12.494 -8.487 -0.308 1.00 90.06 200 GLN A N 1
ATOM 1571 C CA . GLN A 1 200 ? 13.734 -7.710 -0.223 1.00 90.06 200 GLN A CA 1
ATOM 1572 C C . GLN A 1 200 ? 14.353 -7.468 -1.607 1.00 90.06 200 GLN A C 1
ATOM 1574 O O . GLN A 1 200 ? 14.964 -6.425 -1.820 1.00 90.06 200 GLN A O 1
ATOM 1579 N N . ASP A 1 201 ? 14.152 -8.375 -2.566 1.00 88.12 201 ASP A N 1
ATOM 1580 C CA . ASP A 1 201 ? 14.643 -8.232 -3.942 1.00 88.12 201 ASP A CA 1
ATOM 1581 C C . ASP A 1 201 ? 13.745 -7.386 -4.856 1.00 88.12 201 ASP A C 1
ATOM 1583 O O . ASP A 1 201 ? 14.167 -6.983 -5.947 1.00 88.12 201 ASP A O 1
ATOM 1587 N N . ARG A 1 202 ? 12.515 -7.085 -4.428 1.00 88.50 202 ARG A N 1
ATOM 1588 C CA . ARG A 1 202 ? 11.549 -6.255 -5.170 1.00 88.50 202 ARG A CA 1
ATOM 1589 C C . ARG A 1 202 ? 11.340 -4.882 -4.548 1.00 88.50 202 ARG A C 1
ATOM 1591 O O . ARG A 1 202 ? 11.072 -3.926 -5.271 1.00 88.50 202 ARG A O 1
ATOM 1598 N N . PHE A 1 203 ? 11.508 -4.743 -3.241 1.00 93.44 203 PHE A N 1
ATOM 1599 C CA . PHE A 1 203 ? 11.122 -3.550 -2.499 1.00 93.44 203 PHE A CA 1
ATOM 1600 C C . PHE A 1 203 ? 12.246 -3.094 -1.585 1.00 93.44 203 PHE A C 1
ATOM 1602 O O . PHE A 1 203 ? 12.868 -3.885 -0.880 1.00 93.44 203 PHE A O 1
ATOM 1609 N N . TYR A 1 204 ? 12.487 -1.787 -1.571 1.00 93.00 204 TYR A N 1
ATOM 1610 C CA . TYR A 1 204 ? 13.517 -1.204 -0.722 1.00 93.00 204 TYR A CA 1
ATOM 1611 C C . TYR A 1 204 ? 13.179 -1.303 0.775 1.00 93.00 204 TYR A C 1
ATOM 1613 O O . TYR A 1 204 ? 14.067 -1.494 1.602 1.00 93.00 204 TYR A O 1
ATOM 1621 N N . ASN A 1 205 ? 11.899 -1.171 1.130 1.00 93.62 205 ASN A N 1
ATOM 1622 C CA . ASN A 1 205 ? 11.401 -1.234 2.504 1.00 93.62 205 ASN A CA 1
ATOM 1623 C C . ASN A 1 205 ? 9.931 -1.681 2.548 1.00 93.62 205 ASN A C 1
ATOM 1625 O O . ASN A 1 205 ? 9.278 -1.823 1.509 1.00 93.62 205 ASN A O 1
ATOM 1629 N N . GLN A 1 206 ? 9.401 -1.850 3.762 1.00 93.94 206 GLN A N 1
ATOM 1630 C CA . GLN A 1 206 ? 8.006 -2.227 3.997 1.00 93.94 206 GLN A CA 1
ATOM 1631 C C . GLN A 1 206 ? 7.003 -1.253 3.364 1.00 93.94 206 GLN A C 1
ATOM 1633 O O . GLN A 1 206 ? 5.969 -1.693 2.869 1.00 93.94 206 GLN A O 1
ATOM 1638 N N . ARG A 1 207 ? 7.314 0.053 3.305 1.00 94.44 207 ARG A N 1
ATOM 1639 C CA . ARG A 1 207 ? 6.441 1.044 2.646 1.00 94.44 207 ARG A CA 1
ATOM 1640 C C . ARG A 1 207 ? 6.301 0.794 1.154 1.00 94.44 207 ARG A C 1
ATOM 1642 O O . ARG A 1 207 ? 5.187 0.779 0.638 1.00 94.44 207 ARG A O 1
ATOM 1649 N N . ALA A 1 208 ? 7.417 0.569 0.465 1.00 94.75 208 ALA A N 1
ATOM 1650 C CA . ALA A 1 208 ? 7.392 0.216 -0.948 1.00 94.75 208 ALA A CA 1
ATOM 1651 C C . ALA A 1 208 ? 6.670 -1.113 -1.185 1.00 94.75 208 ALA A C 1
ATOM 1653 O O . ALA A 1 208 ? 5.841 -1.188 -2.086 1.00 94.75 208 ALA A O 1
ATOM 1654 N N . CYS A 1 209 ? 6.920 -2.115 -0.340 1.00 95.06 209 CYS A N 1
ATOM 1655 C CA . CYS A 1 209 ? 6.247 -3.409 -0.407 1.00 95.06 209 CYS A CA 1
ATOM 1656 C C . CYS A 1 209 ? 4.723 -3.265 -0.321 1.00 95.06 209 CYS A C 1
ATOM 1658 O O . CYS A 1 209 ? 4.010 -3.628 -1.253 1.00 95.06 209 CYS A O 1
ATOM 1660 N N . ALA A 1 210 ? 4.224 -2.648 0.748 1.00 96.31 210 ALA A N 1
ATOM 1661 C CA . ALA A 1 210 ? 2.798 -2.470 0.983 1.00 96.31 210 ALA A CA 1
ATOM 1662 C C . ALA A 1 210 ? 2.098 -1.686 -0.142 1.00 96.31 210 ALA A C 1
ATOM 1664 O O . ALA A 1 210 ? 1.062 -2.108 -0.655 1.00 96.31 210 ALA A O 1
ATOM 1665 N N . MET A 1 211 ? 2.671 -0.554 -0.563 1.00 96.00 211 MET A N 1
ATOM 1666 C CA . MET A 1 211 ? 2.067 0.293 -1.596 1.00 96.00 211 MET A CA 1
ATOM 1667 C C . MET A 1 211 ? 2.044 -0.368 -2.970 1.00 96.00 211 MET A C 1
ATOM 1669 O O . MET A 1 211 ? 1.042 -0.275 -3.680 1.00 96.00 211 MET A O 1
ATOM 1673 N N . VAL A 1 212 ? 3.136 -1.029 -3.355 1.00 95.12 212 VAL A N 1
ATOM 1674 C CA . VAL A 1 212 ? 3.222 -1.695 -4.656 1.00 95.12 212 VAL A CA 1
ATOM 1675 C C . VAL A 1 212 ? 2.296 -2.911 -4.696 1.00 95.12 212 VAL A C 1
ATOM 1677 O O . VAL A 1 212 ? 1.525 -3.043 -5.642 1.00 95.12 212 VAL A O 1
ATOM 1680 N N . ARG A 1 213 ? 2.251 -3.719 -3.629 1.00 95.75 213 ARG A N 1
ATOM 1681 C CA . ARG A 1 213 ? 1.289 -4.829 -3.516 1.00 95.75 213 ARG A CA 1
ATOM 1682 C C . ARG A 1 213 ? -0.158 -4.338 -3.594 1.00 95.75 213 ARG A C 1
ATOM 1684 O O . ARG A 1 213 ? -0.970 -4.927 -4.304 1.00 95.75 213 ARG A O 1
ATOM 1691 N N . MET A 1 214 ? -0.474 -3.214 -2.946 1.00 97.00 214 MET A N 1
ATOM 1692 C CA . MET A 1 214 ? -1.791 -2.584 -3.067 1.00 97.00 214 MET A CA 1
ATOM 1693 C C . MET A 1 214 ? -2.087 -2.119 -4.500 1.00 97.00 214 MET A C 1
ATOM 1695 O O . MET A 1 214 ? -3.203 -2.314 -4.979 1.00 97.00 214 MET A O 1
ATOM 1699 N N . ARG A 1 215 ? -1.112 -1.524 -5.204 1.00 95.12 215 ARG A N 1
ATOM 1700 C CA . ARG A 1 215 ? -1.248 -1.153 -6.625 1.00 95.12 215 ARG A CA 1
ATOM 1701 C C . ARG A 1 215 ? -1.597 -2.378 -7.468 1.00 95.12 215 ARG A C 1
ATOM 1703 O O . ARG A 1 215 ? -2.553 -2.327 -8.240 1.00 95.12 215 ARG A O 1
ATOM 1710 N N . ASP A 1 216 ? -0.851 -3.464 -7.312 1.00 94.19 216 ASP A N 1
ATOM 1711 C CA . ASP A 1 216 ? -1.035 -4.687 -8.102 1.00 94.19 216 ASP A CA 1
ATOM 1712 C C . ASP A 1 216 ? -2.397 -5.326 -7.819 1.00 94.19 216 ASP A C 1
ATOM 1714 O O . ASP A 1 216 ? -3.110 -5.754 -8.732 1.00 94.19 216 ASP A O 1
ATOM 1718 N N . ALA A 1 217 ? -2.837 -5.272 -6.564 1.00 96.00 217 ALA A N 1
ATOM 1719 C CA . ALA A 1 217 ? -4.173 -5.680 -6.164 1.00 96.00 217 ALA A CA 1
ATOM 1720 C C . ALA A 1 217 ? -5.289 -4.793 -6.736 1.00 96.00 217 ALA A C 1
ATOM 1722 O O . ALA A 1 217 ? -6.330 -5.309 -7.136 1.00 96.00 217 ALA A O 1
ATOM 1723 N N . ILE A 1 218 ? -5.094 -3.475 -6.832 1.00 96.12 218 ILE A N 1
ATOM 1724 C CA . ILE A 1 2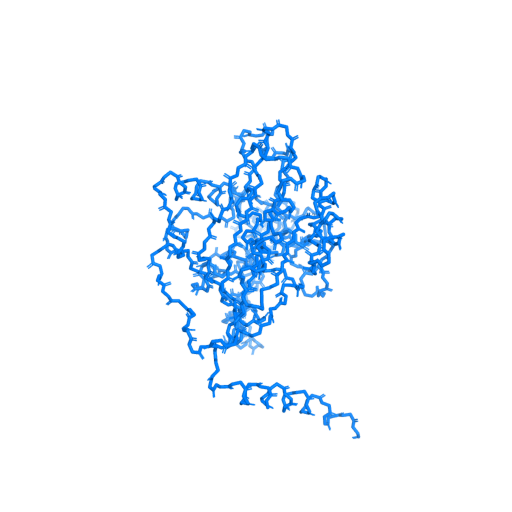18 ? -6.054 -2.574 -7.493 1.00 96.12 218 ILE A CA 1
ATOM 1725 C C . ILE A 1 218 ? -6.202 -2.946 -8.971 1.00 96.12 218 ILE A C 1
ATOM 1727 O O . ILE A 1 218 ? -7.327 -3.076 -9.462 1.00 96.12 218 ILE A O 1
ATOM 1731 N N . LYS A 1 219 ? -5.081 -3.164 -9.669 1.00 93.56 219 LYS A N 1
ATOM 1732 C CA . LYS A 1 219 ? -5.071 -3.508 -11.098 1.00 93.56 219 LYS A CA 1
ATOM 1733 C C . LYS A 1 219 ? -5.716 -4.865 -11.380 1.00 93.56 219 LYS A C 1
ATOM 1735 O O . LYS A 1 219 ? -6.535 -4.964 -12.289 1.00 93.56 219 LYS A O 1
ATOM 1740 N N . SER A 1 220 ? -5.410 -5.870 -10.559 1.00 92.62 220 SER A N 1
ATOM 1741 C CA . SER A 1 220 ? -5.986 -7.225 -10.647 1.00 92.62 220 SER A CA 1
ATOM 1742 C C . SER A 1 220 ? -7.395 -7.341 -10.053 1.00 92.62 220 SER A C 1
ATOM 1744 O O . SER A 1 220 ? -8.044 -8.375 -10.165 1.00 92.62 220 SER A O 1
ATOM 1746 N N . GLY A 1 221 ? -7.910 -6.274 -9.440 1.00 94.94 221 GLY A N 1
ATOM 1747 C CA . GLY A 1 221 ? -9.284 -6.216 -8.964 1.00 94.94 221 GLY A CA 1
ATOM 1748 C C . GLY A 1 221 ? -9.561 -6.830 -7.601 1.00 94.94 221 GLY A C 1
ATOM 1749 O O . GLY A 1 221 ? -10.707 -7.129 -7.278 1.00 94.94 221 GLY A O 1
ATOM 1750 N N . ARG A 1 222 ? -8.524 -6.961 -6.784 1.00 96.88 222 ARG A N 1
ATOM 1751 C CA . ARG A 1 222 ? -8.572 -7.463 -5.410 1.00 96.88 222 ARG A CA 1
ATOM 1752 C C . ARG A 1 222 ? -8.751 -6.356 -4.365 1.00 96.88 222 ARG A C 1
ATOM 1754 O O . ARG A 1 222 ? -8.711 -6.631 -3.170 1.00 96.88 222 ARG A O 1
ATOM 1761 N N . VAL A 1 223 ? -8.963 -5.112 -4.796 1.00 98.31 223 VAL A N 1
ATOM 1762 C CA . VAL A 1 223 ? -9.267 -3.968 -3.925 1.00 98.31 223 VAL A CA 1
ATOM 1763 C C . VAL A 1 223 ? -10.606 -3.350 -4.297 1.00 98.31 223 VAL A C 1
ATOM 1765 O O . VAL A 1 223 ? -10.852 -3.061 -5.471 1.00 98.31 223 VAL A O 1
ATOM 1768 N N . SER A 1 224 ? -11.428 -3.079 -3.283 1.00 98.31 224 SER A N 1
ATOM 1769 C CA . SER A 1 224 ? -12.663 -2.306 -3.423 1.00 98.31 224 SER A CA 1
ATOM 1770 C C . SER A 1 224 ? -12.752 -1.179 -2.391 1.00 98.31 224 SER A C 1
ATOM 1772 O O . SER A 1 224 ? -12.432 -1.355 -1.211 1.00 98.31 224 SER A O 1
ATOM 1774 N N . PHE A 1 225 ? -13.182 0.005 -2.831 1.00 97.69 225 PHE A N 1
ATOM 1775 C CA . PHE A 1 225 ? -13.454 1.163 -1.979 1.00 97.69 225 PHE A CA 1
ATOM 1776 C C . PHE A 1 225 ? -14.964 1.295 -1.769 1.00 97.69 225 PHE A C 1
ATOM 1778 O O . PHE A 1 225 ? -15.664 1.910 -2.570 1.00 97.69 225 PHE A O 1
ATOM 1785 N N . ARG A 1 226 ? -15.456 0.707 -0.675 1.00 95.31 226 ARG A N 1
ATOM 1786 C CA . ARG A 1 226 ? -16.882 0.590 -0.326 1.00 95.31 226 ARG A CA 1
ATOM 1787 C C . ARG A 1 226 ? -17.333 1.566 0.757 1.00 95.31 226 ARG A C 1
ATOM 1789 O O . ARG A 1 226 ? -18.489 1.529 1.163 1.00 95.31 226 ARG A O 1
ATOM 1796 N N . MET A 1 227 ? -16.436 2.437 1.215 1.00 94.44 227 MET A N 1
ATOM 1797 C CA . MET A 1 227 ? -16.743 3.425 2.241 1.00 94.44 227 MET A CA 1
ATOM 1798 C C . MET A 1 227 ? -17.835 4.388 1.772 1.00 94.44 227 MET A C 1
ATOM 1800 O O . MET A 1 227 ? -17.746 4.946 0.676 1.00 94.44 227 MET A O 1
ATOM 1804 N N . ASN A 1 228 ? -18.828 4.636 2.626 1.00 92.19 228 ASN A N 1
ATOM 1805 C CA . ASN A 1 228 ? -19.821 5.678 2.391 1.00 92.19 228 ASN A CA 1
ATOM 1806 C C . ASN A 1 228 ? -19.199 7.052 2.678 1.00 92.19 228 ASN A C 1
ATOM 1808 O O . ASN A 1 228 ? -19.055 7.450 3.832 1.00 92.19 228 ASN A O 1
ATOM 1812 N N . ILE A 1 229 ? -18.773 7.749 1.625 1.00 94.69 229 ILE A N 1
ATOM 1813 C CA . ILE A 1 229 ? -18.046 9.016 1.723 1.00 94.69 229 ILE A CA 1
ATOM 1814 C C . ILE A 1 229 ? -18.630 10.064 0.781 1.00 94.69 229 ILE A C 1
ATOM 1816 O O . ILE A 1 229 ? -19.161 9.748 -0.284 1.00 94.69 229 ILE A O 1
ATOM 1820 N N . ASP A 1 230 ? -18.481 11.333 1.153 1.00 95.44 230 ASP A N 1
ATOM 1821 C CA . ASP A 1 230 ? -18.879 12.437 0.290 1.00 95.44 230 ASP A CA 1
ATOM 1822 C C . ASP A 1 230 ? -17.951 12.588 -0.936 1.00 95.44 230 ASP A C 1
ATOM 1824 O O . ASP A 1 230 ? -16.864 12.002 -1.048 1.00 95.44 230 ASP A O 1
ATOM 1828 N N . ARG A 1 231 ? -18.378 13.429 -1.884 1.00 94.75 231 ARG A N 1
ATOM 1829 C CA . ARG A 1 231 ? -17.620 13.710 -3.111 1.00 94.75 231 ARG A CA 1
ATOM 1830 C C . ARG A 1 231 ? -16.238 14.308 -2.827 1.00 94.75 231 ARG A C 1
ATOM 1832 O O . ARG A 1 231 ? -15.305 14.053 -3.587 1.00 94.75 231 ARG A O 1
ATOM 1839 N N . LYS A 1 232 ? -16.095 15.097 -1.758 1.00 94.94 232 LYS A N 1
ATOM 1840 C CA . LYS A 1 232 ? -14.842 15.777 -1.405 1.00 94.94 232 LYS A CA 1
ATOM 1841 C C . LYS A 1 232 ? -13.800 14.770 -0.922 1.00 94.94 232 LYS A C 1
ATOM 1843 O O . LYS A 1 232 ? -12.654 14.819 -1.362 1.00 94.94 232 LYS A O 1
ATOM 1848 N N . MET A 1 233 ? -14.200 13.838 -0.065 1.00 95.00 233 MET A N 1
ATOM 1849 C CA . MET A 1 233 ? -13.359 12.751 0.416 1.00 95.00 233 MET A CA 1
ATOM 1850 C C . MET A 1 233 ? -12.998 11.794 -0.721 1.00 95.00 233 MET A C 1
ATOM 1852 O O . MET A 1 233 ? -11.834 11.419 -0.843 1.00 95.00 233 MET A O 1
ATOM 1856 N N . LYS A 1 234 ? -13.945 11.461 -1.613 1.00 96.06 234 LYS A N 1
ATOM 1857 C CA . LYS A 1 234 ? -13.645 10.662 -2.813 1.00 96.06 234 LYS A CA 1
ATOM 1858 C C . LYS A 1 234 ? -12.572 11.330 -3.676 1.00 96.06 234 LYS A C 1
ATOM 1860 O O . LYS A 1 234 ? -11.576 10.693 -4.008 1.00 96.06 234 LYS A O 1
ATOM 1865 N N . GLU A 1 235 ? -12.734 12.615 -3.990 1.00 95.75 235 GLU A N 1
ATOM 1866 C CA . GLU A 1 235 ? -11.761 13.364 -4.794 1.00 95.75 235 GLU A CA 1
ATOM 1867 C C . GLU A 1 235 ? -10.390 13.440 -4.111 1.00 95.75 235 GLU A C 1
ATOM 1869 O O . GLU A 1 235 ? -9.357 13.275 -4.756 1.00 95.75 235 GLU A O 1
ATOM 1874 N N . LYS A 1 236 ? -10.368 13.608 -2.786 1.00 94.12 236 LYS A N 1
ATOM 1875 C CA . LYS A 1 236 ? -9.137 13.599 -1.995 1.00 94.12 236 LYS A CA 1
ATOM 1876 C C . LYS A 1 236 ? -8.393 12.263 -2.086 1.00 94.12 236 LYS A C 1
ATOM 1878 O O . LYS A 1 236 ? -7.178 12.268 -2.268 1.00 94.12 236 LYS A O 1
ATOM 1883 N N . ILE A 1 237 ? -9.105 11.137 -1.992 1.00 95.62 237 ILE A N 1
ATOM 1884 C CA . ILE A 1 237 ? -8.527 9.792 -2.152 1.00 95.62 237 ILE A CA 1
ATOM 1885 C C . ILE A 1 237 ? -7.943 9.634 -3.560 1.00 95.62 237 ILE A C 1
ATOM 1887 O O . ILE A 1 237 ? -6.798 9.209 -3.697 1.00 95.62 237 ILE A O 1
ATOM 1891 N N . LEU A 1 238 ? -8.693 10.019 -4.599 1.00 95.44 238 LEU A N 1
ATOM 1892 C CA . LEU A 1 238 ? -8.231 9.953 -5.990 1.00 95.44 238 LEU A CA 1
ATOM 1893 C C . LEU A 1 238 ? -6.971 10.799 -6.212 1.00 95.44 238 LEU A C 1
ATOM 1895 O O . LEU A 1 238 ? -6.020 10.332 -6.835 1.00 95.44 238 LEU A O 1
ATOM 1899 N N . LEU A 1 239 ? -6.941 12.019 -5.670 1.00 92.88 239 LEU A N 1
ATOM 1900 C CA . LEU A 1 239 ? -5.804 12.924 -5.794 1.00 92.88 239 LEU A CA 1
ATOM 1901 C C . LEU A 1 239 ? -4.560 12.396 -5.074 1.00 92.88 239 LEU A C 1
ATOM 1903 O O . LEU A 1 239 ? -3.472 12.472 -5.641 1.00 92.88 239 LEU A O 1
ATOM 1907 N N . GLN A 1 240 ? -4.709 11.870 -3.851 1.00 93.00 240 GLN A N 1
ATOM 1908 C CA . GLN A 1 240 ? -3.590 11.274 -3.117 1.00 93.00 240 GLN A CA 1
ATOM 1909 C C . GLN A 1 240 ? -3.029 10.066 -3.867 1.00 93.00 240 GLN A C 1
ATOM 1911 O O . GLN A 1 240 ? -1.830 10.022 -4.115 1.00 93.00 240 GLN A O 1
ATOM 1916 N N . GLY A 1 241 ? -3.881 9.126 -4.284 1.00 92.25 241 GLY A N 1
ATOM 1917 C CA . GLY A 1 241 ? -3.432 7.908 -4.959 1.00 92.25 241 GLY A CA 1
ATOM 1918 C C . GLY A 1 241 ? -2.795 8.162 -6.328 1.00 92.25 241 GLY A C 1
ATOM 1919 O O . GLY A 1 241 ? -1.797 7.532 -6.666 1.00 92.25 241 GLY A O 1
ATOM 1920 N N . ALA A 1 242 ? -3.326 9.116 -7.101 1.00 91.44 242 ALA A N 1
ATOM 1921 C CA . ALA A 1 242 ? -2.784 9.469 -8.415 1.00 91.44 242 ALA A CA 1
ATOM 1922 C C . ALA A 1 242 ? -1.478 10.284 -8.344 1.00 91.44 242 ALA A C 1
ATOM 1924 O O . ALA A 1 242 ? -0.845 10.519 -9.372 1.00 91.44 242 ALA A O 1
ATOM 1925 N N . ARG A 1 243 ? -1.084 10.743 -7.148 1.00 90.31 243 ARG A N 1
ATOM 1926 C CA . ARG A 1 243 ? 0.126 11.536 -6.888 1.00 90.31 243 ARG A CA 1
ATOM 1927 C C . ARG A 1 243 ? 1.043 10.830 -5.890 1.00 90.31 243 ARG A C 1
ATOM 1929 O O . ARG A 1 243 ? 1.433 11.413 -4.879 1.00 90.31 243 ARG A O 1
ATOM 1936 N N . LEU A 1 244 ? 1.356 9.567 -6.173 1.00 91.94 244 LEU A N 1
ATOM 1937 C CA . LEU A 1 244 ? 2.283 8.736 -5.402 1.00 91.94 244 LEU A CA 1
ATOM 1938 C C . LEU A 1 244 ? 3.579 8.508 -6.189 1.00 91.94 244 LEU A C 1
ATOM 1940 O O . LEU A 1 244 ? 3.674 7.499 -6.891 1.00 91.94 244 LEU A O 1
ATOM 1944 N N . PRO A 1 245 ? 4.583 9.397 -6.095 1.00 91.88 245 PRO A N 1
ATOM 1945 C CA . PRO A 1 245 ? 5.808 9.225 -6.851 1.00 91.88 245 PRO A CA 1
ATOM 1946 C C . PRO A 1 245 ? 6.618 8.041 -6.336 1.00 91.88 245 PRO A C 1
ATOM 1948 O O . PRO A 1 245 ? 6.695 7.777 -5.131 1.00 91.88 245 PRO A O 1
ATOM 1951 N N . TYR A 1 246 ? 7.233 7.331 -7.272 1.00 91.50 246 TYR A N 1
ATOM 1952 C CA . TYR A 1 246 ? 8.137 6.231 -6.991 1.00 91.50 246 TYR A CA 1
ATOM 1953 C C . TYR A 1 246 ? 9.287 6.249 -7.990 1.00 91.50 246 TYR A C 1
ATOM 1955 O O . TYR A 1 246 ? 9.167 6.770 -9.099 1.00 91.50 246 TYR A O 1
ATOM 1963 N N . HIS A 1 247 ? 10.387 5.629 -7.600 1.00 87.31 247 HIS A N 1
ATOM 1964 C CA . HIS A 1 247 ? 11.528 5.378 -8.463 1.00 87.31 247 HIS A CA 1
ATOM 1965 C C . HIS A 1 247 ? 12.102 3.991 -8.160 1.00 87.31 247 HIS A C 1
ATOM 1967 O O . HIS A 1 247 ? 11.674 3.307 -7.227 1.00 87.31 247 HIS A O 1
ATOM 1973 N N . PHE A 1 248 ? 13.060 3.548 -8.968 1.00 86.75 248 PHE A N 1
ATOM 1974 C CA . PHE A 1 248 ? 13.825 2.338 -8.679 1.00 86.75 248 PHE A CA 1
ATOM 1975 C C . PHE A 1 248 ? 15.147 2.710 -8.015 1.00 86.75 248 PHE A C 1
ATOM 1977 O O . PHE A 1 248 ? 15.772 3.697 -8.399 1.00 86.75 248 PHE A O 1
ATOM 1984 N N . ALA A 1 249 ? 15.574 1.926 -7.026 1.00 84.62 249 ALA A N 1
ATOM 1985 C CA . ALA A 1 249 ? 16.836 2.159 -6.334 1.00 84.62 249 ALA A CA 1
ATOM 1986 C C . ALA A 1 249 ? 18.017 2.161 -7.322 1.00 84.62 249 ALA A C 1
ATOM 1988 O O . ALA A 1 249 ? 18.159 1.255 -8.146 1.00 84.62 249 ALA A O 1
ATOM 1989 N N . GLU A 1 250 ? 18.893 3.166 -7.225 1.00 67.31 250 GLU A N 1
ATOM 1990 C CA . GLU A 1 250 ? 20.050 3.274 -8.119 1.00 67.31 250 GLU A CA 1
ATOM 1991 C C . GLU A 1 250 ? 21.081 2.165 -7.863 1.00 67.31 250 GLU A C 1
ATOM 1993 O O . GLU A 1 250 ? 21.661 1.631 -8.810 1.00 67.31 250 GLU A O 1
ATOM 1998 N N . ALA A 1 251 ? 21.282 1.765 -6.605 1.00 61.91 251 ALA A N 1
ATOM 1999 C CA . ALA A 1 251 ? 22.196 0.699 -6.199 1.00 61.91 251 ALA A CA 1
ATOM 2000 C C . ALA A 1 251 ? 21.420 -0.498 -5.620 1.00 61.91 251 ALA A C 1
ATOM 2002 O O . ALA A 1 251 ? 20.538 -0.320 -4.784 1.00 61.91 251 ALA A O 1
ATOM 2003 N N . GLY A 1 252 ? 21.762 -1.724 -6.038 1.00 57.72 252 GLY A N 1
ATOM 2004 C CA . GLY A 1 252 ? 21.218 -2.957 -5.442 1.00 57.72 252 GLY A CA 1
ATOM 2005 C C . GLY A 1 252 ? 20.061 -3.646 -6.185 1.00 57.72 252 GLY A C 1
ATOM 2006 O O . GLY A 1 252 ? 19.488 -4.585 -5.642 1.00 57.72 252 GLY A O 1
ATOM 2007 N N . GLY A 1 253 ? 19.734 -3.238 -7.418 1.00 67.69 253 GLY A N 1
ATOM 2008 C CA . GLY A 1 253 ? 18.788 -3.949 -8.297 1.00 67.69 253 GLY A CA 1
ATOM 2009 C C . GLY A 1 253 ? 17.489 -3.188 -8.590 1.00 67.69 253 GLY A C 1
ATOM 2010 O O . GLY A 1 253 ? 17.321 -2.044 -8.183 1.00 67.69 253 GLY A O 1
ATOM 2011 N N . LEU A 1 254 ? 16.564 -3.821 -9.326 1.00 79.50 254 LEU A N 1
ATOM 2012 C CA . LEU A 1 254 ? 15.258 -3.251 -9.695 1.00 79.50 254 LEU A CA 1
ATOM 2013 C C . LEU A 1 254 ? 14.281 -3.302 -8.505 1.00 79.50 254 LEU A C 1
ATOM 2015 O O . LEU A 1 254 ? 13.300 -4.049 -8.533 1.00 79.50 254 LEU A O 1
ATOM 2019 N N . ARG A 1 255 ? 14.599 -2.549 -7.447 1.00 89.25 255 ARG A N 1
ATOM 2020 C CA . ARG A 1 255 ? 13.797 -2.450 -6.222 1.00 89.25 255 ARG A CA 1
ATOM 2021 C C . ARG A 1 255 ? 12.986 -1.162 -6.222 1.00 89.25 255 ARG A C 1
ATOM 2023 O O . ARG A 1 255 ? 13.559 -0.096 -6.441 1.00 89.25 255 ARG A O 1
ATOM 2030 N N . TYR A 1 256 ? 11.685 -1.245 -5.963 1.00 91.56 256 TYR A N 1
ATOM 2031 C CA . TYR A 1 256 ? 10.841 -0.059 -5.831 1.00 91.56 256 TYR A CA 1
ATOM 2032 C C . TYR A 1 256 ? 11.201 0.738 -4.583 1.00 91.56 256 TYR A C 1
ATOM 2034 O O . TYR A 1 256 ? 11.397 0.182 -3.498 1.00 91.56 256 TYR A O 1
ATOM 2042 N N . VAL A 1 257 ? 11.207 2.054 -4.750 1.00 91.81 257 VAL A N 1
ATOM 2043 C CA . VAL A 1 257 ? 11.365 3.049 -3.699 1.00 91.81 257 VAL A CA 1
ATOM 2044 C C . VAL A 1 257 ? 10.215 4.040 -3.831 1.00 91.81 257 VAL A C 1
ATOM 2046 O O . VAL A 1 257 ? 10.029 4.650 -4.881 1.00 91.81 257 VAL A O 1
ATOM 2049 N N . MET A 1 258 ? 9.442 4.207 -2.762 1.00 93.19 258 MET A N 1
ATOM 2050 C CA . MET A 1 258 ? 8.422 5.254 -2.697 1.00 93.19 258 MET A CA 1
ATOM 2051 C C . MET A 1 258 ? 9.058 6.568 -2.267 1.00 93.19 258 MET A C 1
ATOM 2053 O O . MET A 1 258 ? 9.875 6.589 -1.341 1.00 93.19 258 MET A O 1
ATOM 2057 N N . GLU A 1 259 ? 8.646 7.664 -2.899 1.00 91.00 259 GLU A N 1
ATOM 2058 C CA . GLU A 1 259 ? 9.189 8.985 -2.603 1.00 91.00 259 GLU A CA 1
ATOM 2059 C C . GLU A 1 259 ? 8.920 9.379 -1.145 1.00 91.00 259 GLU A C 1
ATOM 2061 O O . GLU A 1 259 ? 7.847 9.114 -0.586 1.00 91.00 259 GLU A O 1
ATOM 2066 N N . LYS A 1 260 ? 9.911 9.988 -0.489 1.00 88.00 260 LYS A N 1
ATOM 2067 C CA . LYS A 1 260 ? 9.791 10.354 0.931 1.00 88.00 260 LYS A CA 1
ATOM 2068 C C . LYS A 1 260 ? 8.821 11.526 1.095 1.00 88.00 260 LYS A C 1
ATOM 2070 O O . LYS A 1 260 ? 8.855 12.462 0.297 1.00 88.00 260 LYS A O 1
ATOM 2075 N N . LYS A 1 261 ? 8.046 11.541 2.193 1.00 84.75 261 LYS A N 1
ATOM 2076 C CA . LYS A 1 261 ? 7.106 12.637 2.530 1.00 84.75 261 LYS A CA 1
ATOM 2077 C C . LYS A 1 261 ? 7.778 14.022 2.438 1.00 84.75 261 LYS A C 1
ATOM 2079 O O . LYS A 1 261 ? 7.206 14.962 1.892 1.00 84.75 261 LYS A O 1
ATOM 2084 N N . GLU A 1 262 ? 9.029 14.144 2.889 1.00 85.06 262 GLU A N 1
ATOM 2085 C CA . GLU A 1 262 ? 9.793 15.399 2.821 1.00 85.06 262 GLU A CA 1
ATOM 2086 C C . GLU A 1 262 ? 10.078 15.886 1.394 1.00 85.06 262 GLU A C 1
ATOM 2088 O O . GLU A 1 262 ? 10.023 17.090 1.139 1.00 85.06 262 GLU A O 1
ATOM 2093 N N . VAL A 1 263 ? 10.389 14.973 0.469 1.00 87.31 263 VAL A N 1
ATOM 2094 C CA . VAL A 1 263 ? 10.676 15.302 -0.936 1.00 87.31 263 VAL A CA 1
ATOM 2095 C C . VAL A 1 263 ? 9.380 15.610 -1.674 1.00 87.31 263 VAL A C 1
ATOM 2097 O O . VAL A 1 263 ? 9.304 16.619 -2.372 1.00 87.31 263 VAL A O 1
ATOM 2100 N N . MET A 1 264 ? 8.328 14.820 -1.434 1.00 88.62 264 MET A N 1
ATOM 2101 C CA . MET A 1 264 ? 6.979 15.110 -1.931 1.00 88.62 264 MET A CA 1
ATOM 2102 C C . MET A 1 264 ? 6.561 16.538 -1.561 1.00 88.62 264 MET A C 1
ATOM 2104 O O . MET A 1 264 ? 6.173 17.312 -2.435 1.00 88.62 264 MET A O 1
ATOM 2108 N N . ARG A 1 265 ? 6.757 16.931 -0.295 1.00 85.88 265 ARG A N 1
ATOM 2109 C CA . ARG A 1 265 ? 6.455 18.283 0.187 1.00 85.88 265 ARG A CA 1
ATOM 2110 C C . ARG A 1 265 ? 7.274 19.362 -0.521 1.00 85.88 265 ARG A C 1
ATOM 2112 O O . ARG A 1 265 ? 6.707 20.383 -0.900 1.00 85.88 265 ARG A O 1
ATOM 2119 N N . LYS A 1 266 ? 8.583 19.154 -0.715 1.00 88.19 266 LYS A N 1
ATOM 2120 C CA . LYS A 1 266 ? 9.442 20.091 -1.471 1.00 88.19 266 LYS A CA 1
ATOM 2121 C C . LYS A 1 266 ? 8.945 20.292 -2.906 1.00 88.19 266 LYS A C 1
ATOM 2123 O O . LYS A 1 266 ? 9.060 21.391 -3.432 1.00 88.19 266 LYS A O 1
ATOM 2128 N N . ASN A 1 267 ? 8.330 19.264 -3.486 1.00 86.50 267 ASN A N 1
ATOM 2129 C CA . ASN A 1 267 ? 7.755 19.287 -4.829 1.00 86.50 267 ASN A CA 1
ATOM 2130 C C . ASN A 1 267 ? 6.277 19.734 -4.858 1.00 86.50 267 ASN A C 1
ATOM 2132 O O . ASN A 1 267 ? 5.615 19.597 -5.884 1.00 86.50 267 ASN A O 1
ATOM 2136 N N . GLY A 1 268 ? 5.732 20.245 -3.746 1.00 85.25 268 GLY A N 1
ATOM 2137 C CA . GLY A 1 268 ? 4.342 20.714 -3.667 1.00 85.25 268 GLY A CA 1
ATOM 2138 C C . GLY A 1 268 ? 3.289 19.598 -3.661 1.00 85.25 268 GLY A C 1
ATOM 2139 O O . GLY A 1 268 ? 2.109 19.856 -3.902 1.00 85.25 268 GLY A O 1
ATOM 2140 N N . ILE A 1 269 ? 3.689 18.354 -3.389 1.00 86.38 269 ILE A N 1
ATOM 2141 C CA . ILE A 1 269 ? 2.799 17.196 -3.283 1.00 86.38 269 ILE A CA 1
ATOM 2142 C C . ILE A 1 269 ? 2.462 16.975 -1.803 1.00 86.38 269 ILE A C 1
ATOM 2144 O O . ILE A 1 269 ? 3.354 16.832 -0.965 1.00 86.38 269 ILE A O 1
ATOM 2148 N N . LYS A 1 270 ? 1.164 16.956 -1.471 1.00 85.06 270 LYS A N 1
ATOM 2149 C CA . LYS A 1 270 ? 0.690 16.691 -0.103 1.00 85.06 270 LYS A CA 1
ATOM 2150 C C . LYS A 1 270 ? 0.980 15.238 0.295 1.00 85.06 270 LYS A C 1
ATOM 2152 O O . LYS A 1 270 ? 0.944 14.349 -0.554 1.00 85.06 270 LYS A O 1
ATOM 2157 N N . SER A 1 271 ? 1.215 15.008 1.588 1.00 82.94 271 SER A N 1
ATOM 2158 C CA . SER A 1 271 ? 1.334 13.663 2.154 1.00 82.94 271 SER A CA 1
ATOM 2159 C C . SER A 1 271 ? 0.103 12.797 1.821 1.00 82.94 271 SER A C 1
ATOM 2161 O O . SER A 1 271 ? -1.034 13.289 1.887 1.00 82.94 271 SER A O 1
ATOM 2163 N N . PRO A 1 272 ? 0.299 11.525 1.435 1.00 90.81 272 PRO A N 1
ATOM 2164 C CA . PRO A 1 272 ? -0.778 10.624 1.057 1.00 90.81 272 PRO A CA 1
ATOM 2165 C C . PRO A 1 272 ? -1.312 9.823 2.258 1.00 90.81 272 PRO A C 1
ATOM 2167 O O . PRO A 1 272 ? -1.423 8.605 2.171 1.00 90.81 272 PRO A O 1
ATOM 2170 N N . ASP A 1 273 ? -1.663 10.486 3.365 1.00 91.94 273 ASP A N 1
ATOM 2171 C CA . ASP A 1 273 ? -1.952 9.826 4.656 1.00 91.94 273 ASP A CA 1
ATOM 2172 C C . ASP A 1 273 ? -3.060 8.748 4.563 1.00 91.94 273 ASP A C 1
ATOM 2174 O O . ASP A 1 273 ? -2.987 7.694 5.195 1.00 91.94 273 ASP A O 1
ATOM 2178 N N . ILE A 1 274 ? -4.071 8.943 3.700 1.00 94.88 274 ILE A N 1
ATOM 2179 C CA . ILE A 1 274 ? -5.125 7.936 3.489 1.00 94.88 274 ILE A CA 1
ATOM 2180 C C . ILE A 1 274 ? -4.560 6.710 2.764 1.00 94.88 274 ILE A C 1
ATOM 2182 O O . ILE A 1 274 ? -4.934 5.583 3.077 1.00 94.88 274 ILE A O 1
ATOM 2186 N N . PHE A 1 275 ? -3.676 6.906 1.785 1.00 94.56 275 PHE A N 1
ATOM 2187 C CA . PHE A 1 275 ? -3.051 5.811 1.040 1.00 94.56 275 PHE A CA 1
ATOM 2188 C C . PHE A 1 275 ? -1.973 5.089 1.848 1.00 94.56 275 PHE A C 1
ATOM 2190 O O . PHE A 1 275 ? -1.904 3.863 1.762 1.00 94.56 275 PHE A O 1
ATOM 2197 N N . ASP A 1 276 ? -1.194 5.812 2.660 1.00 93.75 276 ASP A N 1
ATOM 2198 C CA . ASP A 1 276 ? -0.288 5.212 3.643 1.00 93.75 276 ASP A CA 1
ATOM 2199 C C . ASP A 1 276 ? -1.108 4.284 4.569 1.00 93.75 276 ASP A C 1
ATOM 2201 O O . ASP A 1 276 ? -0.851 3.078 4.587 1.00 93.75 276 ASP A O 1
ATOM 2205 N N . ALA A 1 277 ? -2.184 4.778 5.203 1.00 96.00 277 ALA A N 1
ATOM 2206 C CA . ALA A 1 277 ? -3.054 3.963 6.063 1.00 96.00 277 ALA A CA 1
ATOM 2207 C C . ALA A 1 277 ? -3.685 2.768 5.326 1.00 96.00 277 ALA A C 1
ATOM 2209 O O . ALA A 1 277 ? -3.658 1.643 5.820 1.00 96.00 277 ALA A O 1
ATOM 2210 N N . LYS A 1 278 ? -4.227 2.969 4.114 1.00 97.56 278 LYS A N 1
ATOM 2211 C CA . LYS A 1 278 ? -4.803 1.875 3.309 1.00 97.56 278 LYS A CA 1
ATOM 2212 C C . LYS A 1 278 ? -3.782 0.771 3.044 1.00 97.56 278 LYS A C 1
ATOM 2214 O O . LYS A 1 278 ? -4.134 -0.410 3.106 1.00 97.56 278 LYS A O 1
ATOM 2219 N N . SER A 1 279 ? -2.538 1.142 2.755 1.00 97.00 279 SER A N 1
ATOM 2220 C CA . SER A 1 279 ? -1.500 0.189 2.376 1.00 97.00 279 SER A CA 1
ATOM 2221 C C . SER A 1 279 ? -1.084 -0.746 3.516 1.00 97.00 279 SER A C 1
ATOM 2223 O O . SER A 1 279 ? -0.595 -1.833 3.234 1.00 97.00 279 SER A O 1
ATOM 2225 N N . PHE A 1 280 ? -1.378 -0.425 4.782 1.00 97.19 280 PHE A N 1
ATOM 2226 C CA . PHE A 1 280 ? -1.110 -1.324 5.914 1.00 97.19 280 PHE A CA 1
ATOM 2227 C C . PHE A 1 280 ? -1.713 -2.723 5.738 1.00 97.19 280 PHE A C 1
ATOM 2229 O O . PHE A 1 280 ? -1.083 -3.703 6.118 1.00 97.19 280 PHE A O 1
ATOM 2236 N N . ALA A 1 281 ? -2.883 -2.841 5.097 1.00 97.31 281 ALA A N 1
ATOM 2237 C CA . ALA A 1 281 ? -3.508 -4.135 4.807 1.00 97.31 281 ALA A CA 1
ATOM 2238 C C . ALA A 1 281 ? -2.646 -5.055 3.920 1.00 97.31 281 ALA A C 1
ATOM 2240 O O . ALA A 1 281 ? -2.949 -6.238 3.788 1.00 97.31 281 ALA A O 1
ATOM 2241 N N . TRP A 1 282 ? -1.588 -4.525 3.308 1.00 96.62 282 TRP A N 1
ATOM 2242 C CA . TRP A 1 282 ? -0.669 -5.213 2.404 1.00 96.62 282 TRP A CA 1
ATOM 2243 C C . TRP A 1 282 ? 0.727 -5.384 3.004 1.00 96.62 282 TRP A C 1
ATOM 2245 O O . TRP A 1 282 ? 1.673 -5.719 2.290 1.00 96.62 282 TRP A O 1
ATOM 2255 N N . LEU A 1 283 ? 0.880 -5.158 4.307 1.00 94.62 283 LEU A N 1
ATOM 2256 C CA . LEU A 1 283 ? 2.089 -5.535 5.024 1.00 94.62 283 LEU A CA 1
ATOM 2257 C C . LEU A 1 283 ? 2.163 -7.053 5.211 1.00 94.62 283 LEU A C 1
ATOM 2259 O O . LEU A 1 283 ? 1.168 -7.772 5.131 1.00 94.62 283 LEU A O 1
ATOM 2263 N N . GLU A 1 284 ? 3.374 -7.550 5.437 1.00 89.38 284 GLU A N 1
ATOM 2264 C CA . GLU A 1 284 ? 3.628 -8.973 5.688 1.00 89.38 284 GLU A CA 1
ATOM 2265 C C . GLU A 1 284 ? 3.046 -9.440 7.026 1.00 89.38 284 GLU A C 1
ATOM 2267 O O . GLU A 1 284 ? 2.595 -10.574 7.138 1.00 89.38 284 GLU A O 1
ATOM 2272 N N . ASP A 1 285 ? 3.013 -8.551 8.018 1.00 85.25 285 ASP A N 1
ATOM 2273 C CA . ASP A 1 285 ? 2.488 -8.774 9.366 1.00 85.25 285 ASP A CA 1
ATOM 2274 C C . ASP A 1 285 ? 1.024 -8.325 9.525 1.00 85.25 285 ASP A C 1
ATOM 2276 O O . ASP A 1 285 ? 0.488 -8.325 10.634 1.00 85.25 285 ASP A O 1
ATOM 2280 N N . ALA A 1 286 ? 0.343 -7.990 8.422 1.00 89.62 286 ALA A N 1
ATOM 2281 C CA . ALA A 1 286 ? -1.085 -7.685 8.411 1.00 89.62 286 ALA A CA 1
ATOM 2282 C C . ALA A 1 286 ? -1.922 -8.968 8.552 1.00 89.62 286 ALA A C 1
ATOM 2284 O O . ALA A 1 286 ? -2.540 -9.452 7.595 1.00 89.62 286 ALA A O 1
ATOM 2285 N N . VAL A 1 287 ? -1.917 -9.532 9.758 1.00 88.56 287 VAL A N 1
ATOM 2286 C CA . VAL A 1 287 ? -2.679 -10.725 10.136 1.00 88.56 287 VAL A CA 1
ATOM 2287 C C . VAL A 1 287 ? -4.065 -10.314 10.635 1.00 88.56 287 VAL A C 1
ATOM 2289 O O . VAL A 1 287 ? -4.224 -9.319 11.345 1.00 88.56 287 VAL A O 1
ATOM 2292 N N . TYR A 1 288 ? -5.080 -11.089 10.265 1.00 90.75 288 TYR A N 1
ATOM 2293 C CA . TYR A 1 288 ? -6.462 -10.878 10.680 1.00 90.75 288 TYR A CA 1
ATOM 2294 C C . TYR A 1 288 ? -7.000 -12.101 11.421 1.00 90.75 288 TYR A C 1
ATOM 2296 O O . TYR A 1 288 ? -6.575 -13.228 11.167 1.00 90.75 288 TYR A O 1
ATOM 2304 N N . MET A 1 289 ? -7.949 -11.864 12.324 1.00 89.75 289 MET A N 1
ATOM 2305 C CA . MET A 1 289 ? -8.748 -12.912 12.955 1.00 89.75 289 MET A CA 1
ATOM 2306 C C . MET A 1 289 ? -10.055 -13.066 12.180 1.00 89.75 289 MET A C 1
ATOM 2308 O O . MET A 1 289 ? -10.644 -12.066 11.766 1.00 89.75 289 MET A O 1
ATOM 2312 N N . VAL A 1 290 ? -10.493 -14.306 11.955 1.00 86.25 290 VAL A N 1
ATOM 2313 C CA . VAL A 1 290 ? -11.756 -14.577 11.253 1.00 86.25 290 VAL A CA 1
ATOM 2314 C C . VAL A 1 290 ? -12.919 -14.024 12.080 1.00 86.25 290 VAL A C 1
ATOM 2316 O O . VAL A 1 290 ? -12.976 -14.211 13.295 1.00 86.25 290 VAL A O 1
ATOM 2319 N N . SER A 1 291 ? -13.826 -13.303 11.425 1.00 77.62 291 SER A N 1
ATOM 2320 C CA . SER A 1 291 ? -14.998 -12.709 12.066 1.00 77.62 291 SER A CA 1
ATOM 2321 C C . SER A 1 291 ? -16.008 -13.781 12.484 1.00 77.62 291 SER A C 1
ATOM 2323 O O . SER A 1 291 ? -16.290 -14.698 11.715 1.00 77.62 291 SER A O 1
ATOM 2325 N N . ASP A 1 292 ? -16.623 -13.617 13.660 1.00 65.94 292 ASP A N 1
ATOM 2326 C CA . ASP A 1 292 ? -17.645 -14.542 14.180 1.00 65.94 292 ASP A CA 1
ATOM 2327 C C . ASP A 1 292 ? -18.886 -14.639 13.269 1.00 65.94 292 ASP A C 1
ATOM 2329 O O . ASP A 1 292 ? -19.567 -15.663 13.239 1.00 65.94 292 ASP A O 1
ATOM 2333 N N . ASN A 1 293 ? -19.152 -13.604 12.462 1.00 59.50 293 ASN A N 1
ATOM 2334 C CA . ASN A 1 293 ? -20.258 -13.588 11.500 1.00 59.50 293 ASN A CA 1
ATOM 2335 C C . ASN A 1 293 ? -20.009 -14.454 10.251 1.00 59.50 293 ASN A C 1
ATOM 2337 O O . ASN A 1 293 ? -20.959 -14.741 9.529 1.00 59.50 293 ASN A O 1
ATOM 2341 N N . ALA A 1 294 ? -18.775 -14.913 10.007 1.00 56.72 294 ALA A N 1
ATOM 2342 C CA . ALA A 1 294 ? -18.431 -15.804 8.890 1.00 56.72 294 ALA A CA 1
ATOM 2343 C C . ALA A 1 294 ? -18.740 -17.295 9.185 1.00 56.72 294 ALA A C 1
ATOM 2345 O O . ALA A 1 294 ? -18.264 -18.215 8.509 1.00 56.72 294 ALA A O 1
ATOM 2346 N N . GLY A 1 295 ? -19.506 -17.557 10.248 1.00 42.94 295 GLY A N 1
ATOM 2347 C CA . GLY A 1 295 ? -19.706 -18.866 10.860 1.00 42.94 295 GLY A CA 1
ATOM 2348 C C . GLY A 1 295 ? -20.662 -19.797 10.114 1.00 42.94 295 GLY A C 1
ATOM 2349 O O . GLY A 1 295 ? -21.790 -20.010 10.544 1.00 42.94 295 GLY A O 1
ATOM 2350 N N . SER A 1 296 ? -20.177 -20.435 9.049 1.00 41.88 296 SER A N 1
ATOM 2351 C CA . SER A 1 296 ? -20.598 -21.810 8.703 1.00 41.88 296 SER A CA 1
ATOM 2352 C C . SER A 1 296 ? -19.501 -22.652 8.030 1.00 41.88 296 SER A C 1
ATOM 2354 O O . SER A 1 296 ? -19.609 -23.875 8.010 1.00 41.88 296 SER A O 1
ATOM 2356 N N . GLY A 1 297 ? -18.404 -22.039 7.560 1.00 45.78 297 GLY A N 1
ATOM 2357 C CA . GLY A 1 297 ? -17.284 -22.739 6.906 1.00 45.78 297 GLY A CA 1
ATOM 2358 C C . GLY A 1 297 ? -16.021 -22.953 7.756 1.00 45.78 297 GLY A C 1
ATOM 2359 O O . GLY A 1 297 ? -15.082 -23.597 7.280 1.00 45.78 297 GLY A O 1
ATOM 2360 N N . VAL A 1 298 ? -15.977 -22.428 8.990 1.00 48.38 298 VAL A N 1
ATOM 2361 C CA . VAL A 1 298 ? -14.765 -22.345 9.841 1.00 48.38 298 VAL A CA 1
ATOM 2362 C C . VAL A 1 298 ? -14.112 -23.710 10.089 1.00 48.38 298 VAL A C 1
ATOM 2364 O O . VAL A 1 298 ? -12.886 -23.804 10.077 1.00 48.38 298 VAL A O 1
ATOM 2367 N N . THR A 1 299 ? -14.899 -24.779 10.227 1.00 41.62 299 THR A N 1
ATOM 2368 C CA . THR A 1 299 ? -14.371 -26.136 10.435 1.00 41.62 299 THR A CA 1
ATOM 2369 C C . THR A 1 299 ? -13.530 -26.601 9.240 1.00 41.62 299 THR A C 1
ATOM 2371 O O . THR A 1 299 ? -12.415 -27.073 9.426 1.00 41.62 299 THR A O 1
ATOM 2374 N N . SER A 1 300 ? -13.987 -26.339 8.010 1.00 44.47 300 SER A N 1
ATOM 2375 C CA . SER A 1 300 ? -13.318 -26.818 6.789 1.00 44.47 300 SER A CA 1
ATOM 2376 C C . SER A 1 300 ? -12.025 -26.069 6.450 1.00 44.47 300 SER A C 1
ATOM 2378 O O . SER A 1 300 ? -11.083 -26.663 5.930 1.00 44.47 300 SER A O 1
ATOM 2380 N N . ALA A 1 301 ? -11.946 -24.768 6.753 1.00 48.66 301 ALA A N 1
ATOM 2381 C CA . ALA A 1 301 ? -10.772 -23.953 6.439 1.00 48.66 301 ALA A CA 1
ATOM 2382 C C . ALA A 1 301 ? -9.619 -24.217 7.419 1.00 48.66 301 ALA A C 1
ATOM 2384 O O . ALA A 1 301 ? -8.462 -24.280 7.009 1.00 48.66 301 ALA A O 1
ATOM 2385 N N . VAL A 1 302 ? -9.936 -24.430 8.703 1.00 43.47 302 VAL A N 1
ATOM 2386 C CA . VAL A 1 302 ? -8.949 -24.838 9.713 1.00 43.47 302 VAL A CA 1
ATOM 2387 C C . VAL A 1 302 ? -8.480 -26.272 9.461 1.00 43.47 302 VAL A C 1
ATOM 2389 O O . VAL A 1 302 ? -7.290 -26.542 9.592 1.00 43.47 302 VAL A O 1
ATOM 2392 N N . GLU A 1 303 ? -9.373 -27.175 9.046 1.00 41.00 303 GLU A N 1
ATOM 2393 C CA . GLU A 1 303 ? -9.001 -28.529 8.610 1.00 41.00 303 GLU A CA 1
ATOM 2394 C C . GLU A 1 303 ? -8.117 -28.505 7.359 1.00 41.00 303 GLU A C 1
ATOM 2396 O O . GLU A 1 303 ? -7.101 -29.189 7.326 1.00 41.00 303 GLU A O 1
ATOM 2401 N N . SER A 1 304 ? -8.423 -27.652 6.377 1.00 47.91 304 SER A N 1
ATOM 2402 C CA . SER A 1 304 ? -7.612 -27.512 5.158 1.00 47.91 304 SER A CA 1
ATOM 2403 C C . SER A 1 304 ? -6.232 -26.912 5.440 1.00 47.91 304 SER A C 1
ATOM 2405 O O . SER A 1 304 ? -5.236 -27.362 4.880 1.00 47.91 304 SER A O 1
ATOM 2407 N N . ALA A 1 305 ? -6.147 -25.922 6.336 1.00 46.09 305 ALA A N 1
ATOM 2408 C CA . ALA A 1 305 ? -4.875 -25.338 6.754 1.00 46.09 305 ALA A CA 1
ATOM 2409 C C . ALA A 1 305 ? -4.032 -26.330 7.571 1.00 46.09 305 ALA A C 1
ATOM 2411 O O . ALA A 1 305 ? -2.820 -26.385 7.391 1.00 46.09 305 ALA A O 1
ATOM 2412 N N . LYS A 1 306 ? -4.659 -27.143 8.432 1.00 45.25 306 LYS A N 1
ATOM 2413 C CA . LYS A 1 306 ? -3.971 -28.226 9.151 1.00 45.25 306 LYS A CA 1
ATOM 2414 C C . LYS A 1 306 ? -3.485 -29.322 8.207 1.00 45.25 306 LYS A C 1
ATOM 2416 O O . LYS A 1 306 ? -2.336 -29.721 8.331 1.00 45.25 306 LYS A O 1
ATOM 2421 N N . ALA A 1 307 ? -4.303 -29.733 7.239 1.00 48.75 307 ALA A N 1
ATOM 2422 C CA . ALA A 1 307 ? -3.925 -30.730 6.241 1.00 48.75 307 ALA A CA 1
ATOM 2423 C C . ALA A 1 307 ? -2.754 -30.253 5.368 1.00 48.75 307 ALA A C 1
ATOM 2425 O O . ALA A 1 307 ? -1.819 -31.007 5.134 1.00 48.75 307 ALA A O 1
ATOM 2426 N N . ALA A 1 308 ? -2.755 -28.982 4.949 1.00 51.59 308 ALA A N 1
ATOM 2427 C CA . ALA A 1 308 ? -1.640 -28.400 4.201 1.00 51.59 308 ALA A CA 1
ATOM 2428 C C . ALA A 1 308 ? -0.351 -28.313 5.035 1.00 51.59 308 ALA A C 1
ATOM 2430 O O . ALA A 1 308 ? 0.742 -28.446 4.498 1.00 51.59 308 ALA A O 1
ATOM 2431 N N . VAL A 1 309 ? -0.467 -28.095 6.348 1.00 47.72 309 VAL A N 1
ATOM 2432 C CA . VAL A 1 309 ? 0.682 -28.109 7.258 1.00 47.72 309 VAL A CA 1
ATOM 2433 C C . VAL A 1 309 ? 1.198 -29.537 7.461 1.00 47.72 309 VAL A C 1
ATOM 2435 O O . VAL A 1 309 ? 2.401 -29.741 7.386 1.00 47.72 309 VAL A O 1
ATOM 2438 N N . GLU A 1 310 ? 0.324 -30.524 7.660 1.00 54.88 310 GLU A N 1
ATOM 2439 C CA . GLU A 1 310 ? 0.713 -31.936 7.803 1.00 54.88 310 GLU A CA 1
ATOM 2440 C C . GLU A 1 310 ? 1.390 -32.490 6.538 1.00 54.88 310 GLU A C 1
ATOM 2442 O O . GLU A 1 310 ? 2.426 -33.138 6.653 1.00 54.88 310 GLU A O 1
ATOM 2447 N N . ASP A 1 311 ? 0.888 -32.157 5.347 1.00 61.06 311 ASP A N 1
ATOM 2448 C CA . ASP A 1 311 ? 1.484 -32.540 4.053 1.00 61.06 311 ASP A CA 1
ATOM 2449 C C . ASP A 1 311 ? 2.867 -31.891 3.829 1.00 61.06 311 ASP A C 1
ATOM 2451 O O . ASP A 1 311 ? 3.766 -32.472 3.231 1.00 61.06 311 ASP A O 1
ATOM 2455 N N . MET A 1 312 ? 3.102 -30.696 4.385 1.00 53.31 312 MET A N 1
ATOM 2456 C CA . MET A 1 312 ? 4.428 -30.060 4.361 1.00 53.31 312 MET A CA 1
ATOM 2457 C C . MET A 1 312 ? 5.431 -30.690 5.340 1.00 53.31 312 MET A C 1
ATOM 2459 O O . MET A 1 312 ? 6.635 -30.460 5.201 1.00 53.31 312 MET A O 1
ATOM 2463 N N . PHE A 1 313 ? 4.959 -31.450 6.332 1.00 56.59 313 PHE A N 1
ATOM 2464 C CA . PHE A 1 313 ? 5.797 -32.124 7.328 1.00 56.59 313 PHE A CA 1
ATOM 2465 C C . PHE A 1 313 ? 5.903 -33.641 7.113 1.00 56.59 313 PHE A C 1
ATOM 2467 O O . PHE A 1 313 ? 6.722 -34.271 7.777 1.00 56.59 313 PHE A O 1
ATOM 2474 N N . SER A 1 314 ? 5.161 -34.229 6.168 1.00 57.91 314 SER A N 1
ATOM 2475 C CA . SER A 1 314 ? 5.249 -35.662 5.847 1.00 57.91 314 SER A CA 1
ATOM 2476 C C . SER A 1 314 ? 6.522 -36.064 5.096 1.00 57.91 314 SER A C 1
ATOM 2478 O O . SER A 1 314 ? 6.848 -37.244 5.053 1.00 57.91 314 SER A O 1
ATOM 2480 N N . ASP A 1 315 ? 7.263 -35.097 4.548 1.00 52.28 315 ASP A N 1
ATOM 2481 C CA . ASP A 1 315 ? 8.551 -35.320 3.871 1.00 52.28 315 ASP A CA 1
ATOM 2482 C C . ASP A 1 315 ? 9.763 -35.220 4.825 1.00 52.28 315 ASP A C 1
ATOM 2484 O O . ASP A 1 315 ? 10.917 -35.193 4.387 1.00 52.28 315 ASP A O 1
ATOM 2488 N N . VAL A 1 316 ? 9.516 -35.134 6.138 1.00 51.78 316 VAL A N 1
ATOM 2489 C CA . VAL A 1 316 ? 10.548 -35.085 7.185 1.00 51.78 316 VAL A CA 1
ATOM 2490 C C . VAL A 1 316 ? 10.3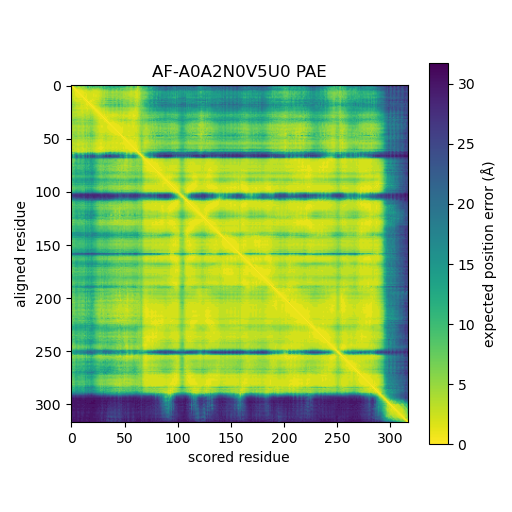36 -36.218 8.198 1.00 51.78 316 VAL A C 1
ATOM 2492 O O . VAL A 1 316 ? 10.264 -35.976 9.398 1.00 51.78 316 VAL A O 1
ATOM 2495 N N . GLU A 1 317 ? 10.263 -37.457 7.709 1.00 39.97 317 GLU A N 1
ATOM 2496 C CA . GLU A 1 317 ? 10.597 -38.684 8.457 1.00 39.97 317 GLU A CA 1
ATOM 2497 C C . GLU A 1 317 ? 11.356 -39.676 7.567 1.00 39.97 317 GLU A C 1
ATOM 2499 O O . GLU A 1 317 ? 10.942 -39.893 6.405 1.00 39.97 317 GLU A O 1
#

Nearest PDB structures (foldseek):
  3r8r-assembly1_H  TM=3.985E-01  e=2.837E+00  Bacillus subtilis
  3r8r-assembly2_P  TM=4.081E-01  e=3.814E+00  Bacillus subtilis
  3r8r-assembly1_J  TM=4.063E-01  e=4.046E+00  Bacillus subtilis
  3r8r-assembly1_D  TM=4.062E-01  e=3.595E+00  Bacillus subtilis
  3s0c-assembly1_C  TM=3.068E-01  e=2.837E+00  Thermoplasma acidophilum DSM 1728

Secondary structure (DSSP, 8-state):
--SSSHHHHTTTTTBGGGTSSB------GGG-TT--HHHHHHHHHHHTSTTSHHHHHHTS-PPP-S--S-SS-HHHHHHHHHS---S-TTS--EEEEEEE---TTTTS-EEEEEEEEE-SBSSSTTB-EEEEEEEEEEESS--HHHHHHHHHHHHHTSTTEEEEEE-STTHHHHHHHHHHTT---EEE-TTSPPSSHHHHTTBSSHHHHHHHHHHHHHHHT-EEE-----HHHHHHHHHHHHT--EEE-SSSSS-EEEPPHHHHHHTTPPP-HHHHHHHGGGSTT---PBPGGGTTSHHHHHHHHHHHHHHHHTT--